Protein AF-A0ABD3LL76-F1 (afdb_monomer)

Organism: Eucalyptus globulus (NCBI:txid34317)

Radius of gyration: 21.62 Å; Cα contacts (8 Å, |Δi|>4): 199; chains: 1; bounding box: 53×52×53 Å

Foldseek 3Di:
DVPVLVVLLLLLVLLVVVLVVLPPPVVVVPPFDDDDPVLLVLLLVLLVLLLLLVVLLVLLCVLANPLLLVLLLLQLLLLLVVVCVVVVVDDDDVPDPVNVVSVVSNVVSVVSSVCSCVVVPDPPVCPPPDDPDDDVVVVVVVVSSVVSNCCSRVPRSNSSSNSVSVSVVSVVVSCVVGVPVSVSVSSSSVSNSVSSVVVSVVPDPDPPSNPDPPDVSVVVSVVVVVD

Mean predicted aligned error: 12.95 Å

pLDDT: mean 73.09, std 17.55, range [31.25, 94.94]

Sequence (227 aa):
MGSASTSWSFTVTSSPLSSSFLVPSSSLAGSCPPLTFSVLRKIFLLALVGFASQICGYAGIDYSSPVLGTAMMNLIPAFTFILAIISRMEKLNWKGSSSQAKLVGTVASILGALVITLYKGPTILRLPSLPSFVHPRHLVSLLSRQLNWVLGGFLLSPAEAFLLSLWFIMQAFILKDYPVVLNIMFYLMFFATIFSGLLSFIMVREPQSWTLKLDVGLIAILYSVSV

Nearest PDB structures (foldseek):
  6i1r-assembly1_A  TM=6.410E-01  e=1.498E-02  Zea mays
  6i1z-assembly1_A  TM=6.059E-01  e=3.939E-02  Zea mays
  5oge-assembly3_C  TM=7.049E-01  e=1.850E-01  Saccharomyces cerevisiae S288C
  5oge-assembly1_A  TM=7.359E-01  e=3.148E-01  Saccharomyces cerevisiae S288C

Secondary structure (DSSP, 8-state):
-HHHHHHHHHHHHHHHHHHHH---TTTTTT-SPP--HHHHHHHHHHHHHHHHHHHHHHHHHHHS-HHHHHHHHTTHHHHHHHHHHHTTSS---TT-HHHHHHHHHHHHHHHHHHHHHHHSS-TTSS-----S---HHHHHHHHHHHHHHHIIIIIIHHHHHHHHHHHHHHHHHHHHH---HHHHHHHHHHHHHHHHHHHHHHH---GGGG---TTTHHHHHHHHH--

InterPro domains:
  IPR030184 WAT1-related protein [PTHR31218] (10-225)
  IPR037185 Multidrug transporter EmrE superfamily [SSF103481] (33-120)

Solvent-accessible surface area (backbone atoms only — not comparable to full-atom values): 12440 Å² total; per-residue (Å²): 124,70,67,62,55,53,54,48,55,50,53,43,59,52,32,57,59,52,39,66,72,43,56,50,73,56,69,79,63,77,75,63,82,80,87,44,71,70,56,52,53,52,47,50,52,44,30,51,43,52,53,50,19,50,52,30,36,54,50,7,27,74,35,43,34,64,69,49,32,57,29,28,46,43,34,22,66,33,43,31,51,54,50,30,44,77,69,62,75,44,81,88,40,90,86,37,67,67,49,46,52,53,49,51,52,26,52,51,21,48,49,52,22,49,51,49,44,66,75,68,41,76,77,67,88,62,67,71,81,78,67,100,76,77,59,71,69,59,57,54,52,51,51,51,53,50,51,33,30,46,46,8,52,68,48,25,12,43,46,16,18,44,33,50,19,51,39,54,54,54,51,56,54,48,41,73,80,48,79,51,63,57,58,54,51,32,53,33,35,52,49,42,34,51,54,40,46,54,51,44,60,70,72,53,86,59,83,80,74,73,68,77,73,86,66,63,63,60,56,52,52,56,54,66,72,73,114

Structure (mmCIF, N/CA/C/O backbone):
data_AF-A0ABD3LL76-F1
#
_entry.id   AF-A0ABD3LL76-F1
#
loop_
_atom_site.group_PDB
_atom_site.id
_atom_site.type_symbol
_atom_site.label_atom_id
_atom_site.label_alt_id
_atom_site.label_comp_id
_atom_site.label_asym_id
_atom_site.label_entity_id
_atom_site.label_seq_id
_atom_site.pdbx_PDB_ins_code
_atom_site.Cartn_x
_atom_site.Cartn_y
_atom_site.Cartn_z
_atom_site.occupancy
_atom_site.B_iso_or_equiv
_atom_site.auth_seq_id
_atom_site.auth_comp_id
_atom_site.auth_asym_id
_atom_site.auth_atom_id
_atom_site.pdbx_PDB_model_num
ATOM 1 N N . MET A 1 1 ? 12.521 10.185 -19.168 1.00 33.78 1 MET A N 1
ATOM 2 C CA . MET A 1 1 ? 12.432 11.385 -18.302 1.00 33.78 1 MET A CA 1
ATOM 3 C C . MET A 1 1 ? 11.128 12.173 -18.456 1.00 33.78 1 MET A C 1
ATOM 5 O O . MET A 1 1 ? 10.782 12.867 -17.515 1.00 33.78 1 MET A O 1
ATOM 9 N N . GLY A 1 2 ? 10.364 12.038 -19.553 1.00 31.25 2 GLY A N 1
ATOM 10 C CA . GLY A 1 2 ? 9.062 12.716 -19.702 1.00 31.25 2 GLY A CA 1
ATOM 11 C C . GLY A 1 2 ? 7.875 12.098 -18.938 1.00 31.25 2 GLY A C 1
ATOM 12 O O . GLY A 1 2 ? 7.013 12.847 -18.499 1.00 31.25 2 GLY A O 1
ATOM 13 N N . SER A 1 3 ? 7.830 10.772 -18.726 1.00 36.50 3 SER A N 1
ATOM 14 C CA . SER A 1 3 ? 6.666 10.104 -18.097 1.00 36.50 3 SER A CA 1
ATOM 15 C C . SER A 1 3 ? 6.561 10.326 -16.585 1.00 36.50 3 SER A C 1
ATOM 17 O O . SER A 1 3 ? 5.462 10.502 -16.064 1.00 36.50 3 SER A O 1
ATOM 19 N N . ALA A 1 4 ? 7.696 10.370 -15.879 1.00 36.56 4 ALA A N 1
ATOM 20 C CA . ALA A 1 4 ? 7.719 10.607 -14.438 1.00 36.56 4 ALA A CA 1
ATOM 21 C C . ALA A 1 4 ? 7.198 12.015 -14.099 1.00 36.56 4 ALA A C 1
ATOM 23 O O . ALA A 1 4 ? 6.337 12.151 -13.238 1.00 36.56 4 ALA A O 1
ATOM 24 N N . SER A 1 5 ? 7.638 13.045 -14.839 1.00 37.56 5 SER A N 1
ATOM 25 C CA . SER A 1 5 ? 7.191 14.439 -14.659 1.00 37.56 5 SER A CA 1
ATOM 26 C C . SER A 1 5 ? 5.666 14.569 -14.758 1.00 37.56 5 SER A C 1
ATOM 28 O O . SER A 1 5 ? 5.026 15.122 -13.867 1.00 37.56 5 SER A O 1
ATOM 30 N N . THR A 1 6 ? 5.056 13.952 -15.778 1.00 45.88 6 THR A N 1
ATOM 31 C CA . THR A 1 6 ? 3.599 13.984 -15.969 1.00 45.88 6 THR A CA 1
ATOM 32 C C . THR A 1 6 ? 2.825 13.242 -14.878 1.00 45.88 6 THR A C 1
ATOM 34 O O . THR A 1 6 ? 1.728 13.668 -14.526 1.00 45.88 6 THR A O 1
ATOM 37 N N . SER A 1 7 ? 3.389 12.170 -14.309 1.00 46.78 7 SER A N 1
ATOM 38 C CA . SER A 1 7 ? 2.732 11.387 -13.251 1.00 46.78 7 SER A CA 1
ATOM 39 C C . SER A 1 7 ? 2.688 12.142 -11.918 1.00 46.78 7 SER A C 1
ATOM 41 O O . SER A 1 7 ? 1.677 12.123 -11.208 1.00 46.78 7 SER A O 1
ATOM 43 N N . TRP A 1 8 ? 3.759 12.876 -11.600 1.00 43.81 8 TRP A N 1
ATOM 44 C CA . TRP A 1 8 ? 3.813 13.726 -10.409 1.00 43.81 8 TRP A CA 1
ATOM 45 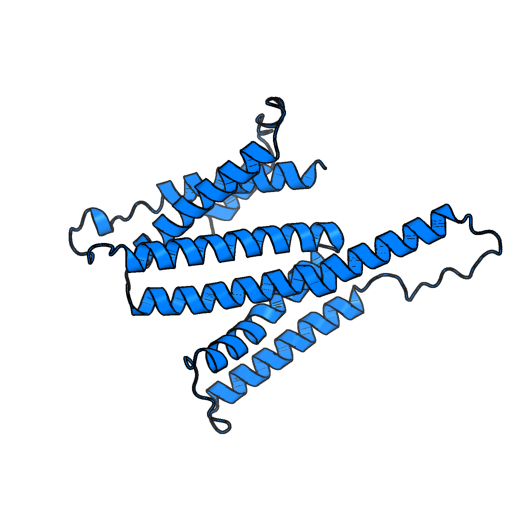C C . TRP A 1 8 ? 2.909 14.945 -10.553 1.00 43.81 8 TRP A C 1
ATOM 47 O O . TRP A 1 8 ? 2.117 15.212 -9.655 1.00 43.81 8 TRP A O 1
ATOM 57 N N . SER A 1 9 ? 2.930 15.623 -11.705 1.00 39.78 9 SER A N 1
ATOM 58 C CA . SER A 1 9 ? 2.021 16.747 -11.966 1.00 39.78 9 SER A CA 1
ATOM 59 C C . SER A 1 9 ? 0.542 16.339 -11.907 1.00 39.78 9 SER A C 1
ATOM 61 O O . SER A 1 9 ? -0.280 17.110 -11.411 1.00 39.78 9 SER A O 1
ATOM 63 N N . PHE A 1 10 ? 0.195 15.123 -12.347 1.00 45.53 10 PHE A N 1
ATOM 64 C CA . PHE A 1 10 ? -1.162 14.576 -12.232 1.00 45.53 10 PHE A CA 1
ATOM 65 C C . PHE A 1 10 ? -1.562 14.325 -10.769 1.00 45.53 10 PHE A C 1
ATOM 67 O O . PHE A 1 10 ? -2.643 14.724 -10.344 1.00 45.53 10 PHE A O 1
ATOM 74 N N . THR A 1 11 ? -0.659 13.750 -9.968 1.00 49.97 11 THR A N 1
ATOM 75 C CA . THR A 1 11 ? -0.892 13.494 -8.533 1.00 49.97 11 THR A CA 1
ATOM 76 C C . THR A 1 11 ? -1.037 14.799 -7.734 1.00 49.97 11 THR A C 1
ATOM 78 O O . THR A 1 11 ? -1.885 14.902 -6.846 1.00 49.97 11 THR A O 1
ATOM 81 N N . VAL A 1 12 ? -0.254 15.826 -8.080 1.00 47.44 12 VAL A N 1
ATOM 82 C CA . VAL A 1 12 ? -0.323 17.164 -7.465 1.00 47.44 12 VAL A CA 1
ATOM 83 C C . VAL A 1 12 ? -1.629 17.887 -7.803 1.00 47.44 12 VAL A C 1
ATOM 85 O O . VAL A 1 12 ? -2.131 18.636 -6.972 1.00 47.44 12 VAL A O 1
ATOM 88 N N . THR A 1 13 ? -2.197 17.676 -8.995 1.00 48.88 13 THR A N 1
ATOM 89 C CA . THR A 1 13 ? -3.419 18.374 -9.435 1.00 48.88 13 THR A CA 1
ATOM 90 C C . THR A 1 13 ? -4.708 17.671 -9.012 1.00 48.88 13 THR A C 1
ATOM 92 O O . THR A 1 13 ? -5.684 18.355 -8.707 1.00 48.88 13 THR A O 1
ATOM 95 N N . SER A 1 14 ? -4.727 16.340 -8.902 1.00 51.66 14 SER A N 1
ATOM 96 C CA . SER A 1 14 ? -5.913 15.589 -8.457 1.00 51.66 14 SER A CA 1
ATOM 97 C C . SER A 1 14 ? -6.179 15.688 -6.944 1.00 51.66 14 SER A C 1
ATOM 99 O O . SER A 1 14 ? -7.332 15.724 -6.513 1.00 51.66 14 SER A O 1
ATOM 101 N N . SER A 1 15 ? -5.122 15.763 -6.131 1.00 52.53 15 SER A N 1
ATOM 102 C CA . SER A 1 15 ? -5.191 15.744 -4.659 1.00 52.53 15 SER A CA 1
ATOM 103 C C . SER A 1 15 ? -5.876 16.969 -4.005 1.00 52.53 15 SER A C 1
ATOM 105 O O . SER A 1 15 ? -6.654 16.791 -3.064 1.00 52.53 15 SER A O 1
ATOM 107 N N . PRO A 1 16 ? -5.677 18.218 -4.472 1.00 49.72 16 PRO A N 1
ATOM 108 C CA . PRO A 1 16 ? -6.388 19.37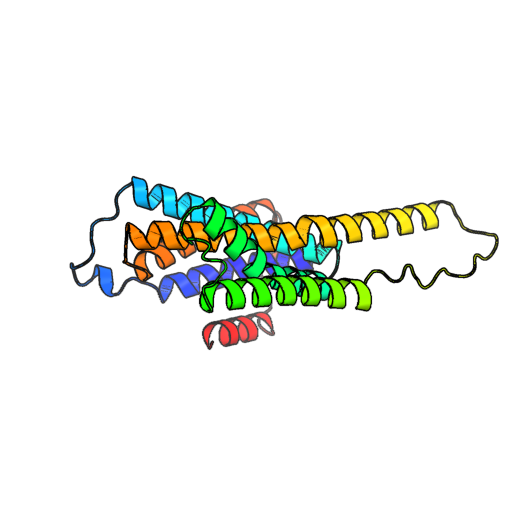2 -3.919 1.00 49.72 16 PRO A CA 1
ATOM 109 C C . PRO A 1 16 ? -7.876 19.411 -4.313 1.00 49.72 16 PRO A C 1
ATOM 111 O O . PRO A 1 16 ? -8.707 19.845 -3.509 1.00 49.72 16 PRO A O 1
ATOM 114 N N . LEU A 1 17 ? -8.235 18.900 -5.498 1.00 48.78 17 L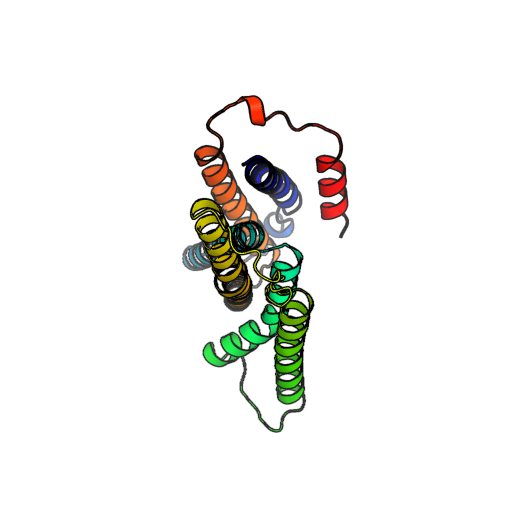EU A N 1
ATOM 115 C CA . LEU A 1 17 ? -9.626 18.791 -5.964 1.00 48.78 17 LEU A CA 1
ATOM 116 C C . LEU A 1 17 ? -10.437 17.806 -5.107 1.00 48.78 17 LEU A C 1
ATOM 118 O O . LEU A 1 17 ? -11.555 18.129 -4.703 1.00 48.78 17 LEU A O 1
ATOM 122 N N . SER A 1 18 ? -9.854 16.661 -4.740 1.00 50.09 18 SER A N 1
ATOM 123 C CA . SER A 1 18 ? -10.489 15.713 -3.815 1.00 50.09 18 SER A CA 1
ATOM 124 C C . SER A 1 18 ? -10.585 16.272 -2.391 1.00 50.09 18 SER A C 1
ATOM 126 O O . SER A 1 18 ? -11.630 16.134 -1.757 1.00 50.09 18 SER A O 1
ATOM 128 N N . SER A 1 19 ? -9.562 16.987 -1.905 1.00 51.31 19 SER A N 1
ATOM 129 C CA . SER A 1 19 ? -9.582 17.612 -0.569 1.00 51.31 19 SER A CA 1
ATOM 130 C C . SER A 1 19 ? -10.637 18.717 -0.415 1.00 51.31 19 SER A C 1
ATOM 132 O O . SER A 1 19 ? -11.188 18.893 0.670 1.00 51.31 19 SER A O 1
ATOM 134 N N . SER A 1 20 ? -10.961 19.417 -1.509 1.00 53.03 20 SER A N 1
ATOM 135 C CA . SER A 1 20 ? -11.967 20.487 -1.533 1.00 53.03 20 SER A CA 1
ATOM 136 C C . SER A 1 20 ? -13.403 19.946 -1.553 1.00 53.03 20 SER A C 1
ATOM 138 O O . SER A 1 20 ? -14.311 20.607 -1.058 1.00 53.03 20 SER A O 1
ATOM 140 N N . PHE A 1 21 ? -13.614 18.729 -2.071 1.00 52.91 21 PHE A N 1
ATOM 141 C CA . PHE A 1 21 ? -14.902 18.023 -2.000 1.00 52.91 21 PHE A CA 1
ATOM 142 C C . PHE A 1 21 ? -15.092 17.263 -0.677 1.00 52.91 21 PHE A C 1
ATOM 144 O O . PHE A 1 21 ? -16.217 17.105 -0.212 1.00 52.91 21 PHE A O 1
ATOM 151 N N . LEU A 1 22 ? -13.994 16.839 -0.042 1.00 51.94 22 LEU A N 1
ATOM 152 C CA . LEU A 1 22 ? -13.957 16.186 1.273 1.00 51.94 22 LEU A CA 1
ATOM 153 C C . LEU A 1 22 ? -13.810 17.181 2.434 1.00 51.94 22 LEU A C 1
ATOM 155 O O . LEU A 1 22 ? -13.299 16.818 3.495 1.00 51.94 22 LEU A O 1
ATOM 159 N N . VAL A 1 23 ? -14.272 18.427 2.272 1.00 53.56 23 VAL A N 1
ATOM 160 C CA . VAL A 1 23 ? -14.458 19.314 3.426 1.00 53.56 23 VAL A CA 1
ATOM 161 C C . VAL A 1 23 ? -15.381 18.575 4.396 1.00 53.56 23 VAL A C 1
ATOM 163 O O . VAL A 1 23 ? -16.490 18.207 4.001 1.00 53.56 23 VAL A O 1
ATOM 166 N N . PRO A 1 24 ? -14.955 18.304 5.643 1.00 51.38 24 PRO A N 1
ATOM 167 C CA . PRO A 1 24 ? -15.767 17.532 6.559 1.00 51.38 24 PRO A CA 1
ATOM 168 C C . PRO A 1 24 ? -17.027 18.335 6.868 1.00 51.38 24 PRO A C 1
ATOM 170 O O . PRO A 1 24 ? -17.017 19.246 7.699 1.00 51.38 24 PRO A O 1
ATOM 173 N N . SER A 1 25 ? -18.139 17.963 6.239 1.00 52.84 25 SER A N 1
ATOM 174 C CA . SER A 1 25 ? -19.488 18.395 6.613 1.00 52.84 25 SER A CA 1
ATOM 175 C C . SER A 1 25 ? -19.790 18.069 8.086 1.00 52.84 25 SER A C 1
ATOM 177 O O . SER A 1 25 ? -20.665 18.670 8.700 1.00 52.84 25 SER A O 1
ATOM 179 N N . SER A 1 26 ? -18.992 17.186 8.694 1.00 48.78 26 SER A N 1
ATOM 180 C CA . SER A 1 26 ? -18.997 16.834 10.111 1.00 48.78 26 SER A CA 1
ATOM 181 C C . SER A 1 26 ? -18.281 17.830 11.039 1.00 48.78 26 SER A C 1
ATOM 183 O O . SER A 1 26 ? -18.517 17.784 12.246 1.00 48.78 26 SER A O 1
ATOM 185 N N . SER A 1 27 ? -17.440 18.737 10.523 1.00 50.22 27 SER A N 1
ATOM 186 C CA . SER A 1 27 ? -16.832 19.817 11.328 1.00 50.22 27 SER A CA 1
ATOM 187 C C . SER A 1 27 ? -17.810 20.974 11.577 1.00 50.22 27 SER A C 1
ATOM 189 O O . SER A 1 27 ? -17.782 21.585 12.641 1.00 50.22 27 SER A O 1
ATOM 191 N N . LEU A 1 28 ? -18.754 21.186 10.653 1.00 50.97 28 LEU A N 1
ATOM 192 C CA . LEU A 1 28 ? -19.877 22.121 10.792 1.00 50.97 28 LEU A CA 1
ATOM 193 C C . LEU A 1 28 ? -20.947 21.642 11.791 1.00 50.97 28 LEU A C 1
ATOM 195 O O . LEU A 1 28 ? -21.681 22.460 12.334 1.00 50.97 28 LEU A O 1
ATOM 199 N N . ALA A 1 29 ? -21.027 20.335 12.068 1.00 52.56 29 ALA A N 1
ATOM 200 C CA . ALA A 1 29 ? -22.066 19.741 12.916 1.00 52.56 29 ALA A CA 1
ATOM 201 C C . ALA A 1 29 ? -21.690 19.612 14.411 1.00 52.56 29 ALA A C 1
ATOM 203 O O . ALA A 1 29 ? -22.445 19.016 15.179 1.00 52.56 29 ALA A O 1
ATOM 204 N N . GLY A 1 30 ? -20.514 20.095 14.838 1.00 55.91 30 GLY A N 1
ATOM 205 C CA . GLY A 1 30 ? -20.110 20.158 16.258 1.00 55.91 30 GLY A CA 1
ATOM 206 C C . GLY A 1 30 ? -20.008 18.818 17.012 1.00 55.91 30 GLY A C 1
ATOM 207 O O . GLY A 1 30 ? -19.791 18.817 18.218 1.00 55.91 30 GLY A O 1
ATOM 208 N N . SER A 1 31 ? -20.151 17.679 16.326 1.00 57.75 31 SER A N 1
ATOM 209 C CA . SER A 1 31 ? -20.339 16.354 16.946 1.00 57.75 31 SER A CA 1
ATOM 210 C C . SER A 1 31 ? -19.098 15.447 16.889 1.00 57.75 31 SER A C 1
ATOM 212 O O . SER A 1 31 ? -19.175 14.270 17.237 1.00 57.75 31 SER A O 1
ATOM 214 N N . CYS A 1 32 ? -17.952 15.954 16.422 1.00 61.53 32 CYS A N 1
ATOM 215 C CA . CYS A 1 32 ? -16.738 15.149 16.261 1.00 61.53 32 CYS A CA 1
ATOM 216 C C . CYS A 1 32 ? -15.813 15.248 17.485 1.00 61.53 32 CYS A C 1
ATOM 218 O O . CYS A 1 32 ? -15.554 16.358 17.953 1.00 61.53 32 CYS A O 1
ATOM 220 N N . PRO A 1 33 ? -15.230 14.129 17.958 1.00 68.38 33 PRO A N 1
ATOM 221 C CA . PRO A 1 33 ? -14.190 14.175 18.977 1.00 68.38 33 PRO A CA 1
ATOM 222 C C . PRO A 1 33 ? -12.997 15.032 18.508 1.00 68.38 33 PRO A C 1
ATOM 224 O O . PRO A 1 33 ? -12.608 14.955 17.331 1.00 68.38 33 PRO A O 1
ATOM 227 N N . PRO A 1 34 ? -12.410 15.849 19.403 1.00 72.88 34 PRO A N 1
ATOM 228 C CA . PRO A 1 34 ? -11.302 16.730 19.061 1.00 72.88 34 PRO A CA 1
ATOM 229 C C . PRO A 1 34 ? -10.078 15.920 18.625 1.00 72.88 34 PRO A C 1
ATOM 231 O O . PRO A 1 34 ? -9.727 14.898 19.222 1.00 72.88 34 PRO A O 1
ATOM 234 N N . LEU A 1 35 ? -9.410 16.386 17.568 1.00 76.44 35 LEU A N 1
ATOM 235 C CA . LEU A 1 35 ? -8.224 15.723 17.041 1.00 76.44 35 LEU A CA 1
ATOM 236 C C . LEU A 1 35 ? -7.059 15.891 18.027 1.00 76.44 35 LEU A C 1
ATOM 238 O O . LEU A 1 35 ? -6.539 16.987 18.223 1.00 76.44 35 LEU A O 1
ATOM 242 N N . THR A 1 36 ? -6.633 14.798 18.656 1.00 86.69 36 THR A N 1
ATOM 243 C CA . THR A 1 36 ? -5.482 14.818 19.570 1.00 86.69 36 THR A CA 1
ATOM 244 C C . THR A 1 36 ? -4.174 14.777 18.775 1.00 86.69 36 THR A C 1
ATOM 246 O O . THR A 1 36 ? -4.086 14.091 17.756 1.00 86.69 36 THR A O 1
ATOM 249 N N . PHE A 1 37 ? -3.114 15.422 19.275 1.00 87.75 37 PHE A N 1
ATOM 250 C CA . PHE A 1 37 ? -1.780 15.405 18.649 1.00 87.75 37 PHE A CA 1
ATOM 251 C C . PHE A 1 37 ? -1.255 13.983 18.364 1.00 87.75 37 PHE A C 1
ATOM 253 O O . PHE A 1 37 ? -0.636 13.733 17.333 1.00 87.75 37 PHE A O 1
ATOM 260 N N . SER A 1 38 ? -1.564 13.022 19.241 1.00 87.88 38 SER A N 1
ATOM 261 C CA . SER A 1 38 ? -1.232 11.603 19.046 1.00 87.88 38 SER A CA 1
ATOM 262 C C . SER A 1 38 ? -1.878 11.014 17.782 1.00 87.88 38 SER A C 1
ATOM 264 O O . SER A 1 38 ? -1.202 10.359 16.990 1.00 87.88 38 SER A O 1
ATOM 266 N N . VAL A 1 39 ? -3.163 11.301 17.543 1.00 87.88 39 VAL A N 1
ATOM 267 C CA . VAL A 1 39 ? -3.892 10.848 16.346 1.00 87.88 39 VAL A CA 1
ATOM 268 C C . VAL A 1 39 ? -3.338 11.532 15.101 1.00 87.88 39 VAL A C 1
ATOM 270 O O . VAL A 1 39 ? -3.071 10.858 14.109 1.00 87.88 39 VAL A O 1
ATOM 273 N N . LEU A 1 40 ? -3.065 12.839 15.171 1.00 89.00 40 LEU A N 1
ATOM 274 C CA . LEU A 1 40 ? -2.455 13.577 14.064 1.00 89.00 40 LEU A CA 1
ATOM 275 C C . LEU A 1 40 ? -1.095 12.985 13.665 1.00 89.00 40 LEU A C 1
ATOM 277 O O . LEU A 1 40 ? -0.840 12.780 12.481 1.00 89.00 40 LEU A O 1
ATOM 281 N N . ARG A 1 41 ? -0.244 12.635 14.640 1.00 91.94 41 ARG A N 1
ATOM 282 C CA . ARG A 1 41 ? 1.040 11.967 14.379 1.00 91.94 41 ARG A CA 1
ATOM 283 C C . ARG A 1 41 ? 0.849 10.612 13.696 1.00 91.94 41 ARG A C 1
ATOM 285 O O . ARG A 1 41 ? 1.601 10.294 12.778 1.00 91.94 41 ARG A O 1
ATOM 292 N N . LYS A 1 42 ? -0.139 9.814 14.119 1.00 91.88 42 LYS A N 1
ATOM 293 C CA . LYS A 1 42 ? -0.456 8.536 13.458 1.00 91.88 42 LYS A CA 1
ATOM 294 C C . LYS A 1 42 ? -0.923 8.753 12.016 1.00 91.88 42 LYS A C 1
ATOM 296 O O . LYS A 1 42 ? -0.462 8.038 11.136 1.00 91.88 42 LYS A O 1
ATOM 301 N N . ILE A 1 43 ? -1.773 9.752 11.767 1.00 92.00 43 ILE A N 1
ATOM 302 C CA . ILE A 1 43 ? -2.241 10.110 10.418 1.00 92.00 43 ILE A CA 1
ATOM 303 C C . ILE A 1 43 ? -1.078 10.592 9.540 1.00 92.00 43 ILE A C 1
ATOM 305 O O . ILE A 1 43 ? -0.992 10.206 8.380 1.00 92.00 43 ILE A O 1
ATOM 309 N N . PHE A 1 44 ? -0.155 11.381 10.090 1.00 93.00 44 PHE A N 1
ATOM 310 C CA . PHE A 1 44 ? 1.045 11.817 9.376 1.00 93.00 44 PHE A CA 1
ATOM 311 C C . PHE A 1 44 ? 1.949 10.637 8.989 1.00 93.00 44 PHE A C 1
ATOM 313 O O . PHE A 1 44 ? 2.380 10.537 7.843 1.00 93.00 44 PHE A O 1
ATOM 320 N N . LEU 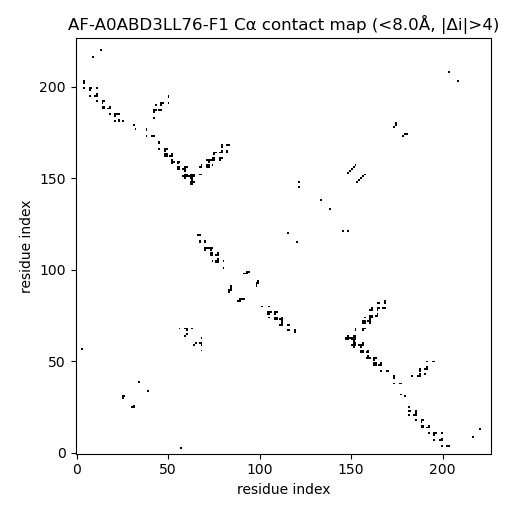A 1 45 ? 2.216 9.720 9.927 1.00 94.12 45 LEU A N 1
ATOM 321 C CA . LEU A 1 45 ? 2.989 8.506 9.644 1.00 94.12 45 LEU A CA 1
ATOM 322 C C . LEU A 1 45 ? 2.289 7.619 8.619 1.00 94.12 45 LEU A C 1
ATOM 324 O O . LEU A 1 45 ? 2.960 7.083 7.742 1.00 94.12 45 LEU A O 1
ATOM 328 N N . LEU A 1 46 ? 0.959 7.502 8.712 1.00 93.88 46 LEU A N 1
ATOM 329 C CA . LEU A 1 46 ? 0.158 6.819 7.710 1.00 93.88 46 LEU A CA 1
ATOM 330 C C . LEU A 1 46 ? 0.427 7.469 6.351 1.00 93.88 46 LEU A C 1
ATOM 332 O O . LEU A 1 46 ? 1.031 6.808 5.518 1.00 93.88 46 LEU A O 1
ATOM 336 N N . ALA A 1 47 ? 0.149 8.770 6.182 1.00 92.44 47 ALA A N 1
ATOM 337 C CA . ALA A 1 47 ? 0.395 9.529 4.949 1.00 92.44 47 ALA A CA 1
ATOM 338 C C . ALA A 1 47 ? 1.805 9.321 4.363 1.00 92.44 47 ALA A C 1
ATOM 340 O O . ALA A 1 47 ? 1.950 9.146 3.153 1.00 92.44 47 ALA A O 1
ATOM 341 N N . LEU A 1 48 ? 2.837 9.288 5.212 1.00 93.19 48 LEU A N 1
ATOM 342 C CA . LEU A 1 48 ? 4.219 9.053 4.794 1.00 93.19 48 LEU A CA 1
ATOM 343 C C . LEU A 1 48 ? 4.424 7.653 4.191 1.00 93.19 48 LEU A C 1
ATOM 345 O O . LEU A 1 48 ? 5.088 7.524 3.163 1.00 93.19 48 LEU A O 1
ATOM 349 N N . VAL A 1 49 ? 3.844 6.612 4.797 1.00 93.88 49 VAL A N 1
ATOM 350 C CA . VAL A 1 49 ? 3.929 5.229 4.291 1.00 93.88 49 VAL A CA 1
ATOM 351 C C . VAL A 1 49 ? 3.292 5.109 2.907 1.00 93.88 49 VAL A C 1
ATOM 353 O O . VAL A 1 49 ? 3.853 4.453 2.035 1.00 93.88 49 VAL A O 1
ATOM 356 N N . GLY A 1 50 ? 2.157 5.767 2.674 1.00 91.75 50 GLY A N 1
ATOM 357 C CA . GLY A 1 50 ? 1.465 5.711 1.378 1.00 91.75 50 GLY A CA 1
ATOM 358 C C . GLY A 1 50 ? 2.144 6.560 0.318 1.00 91.75 50 GLY A C 1
ATOM 359 O O . GLY A 1 50 ? 2.176 6.193 -0.852 1.00 91.75 50 GLY A O 1
ATOM 360 N N . PHE A 1 51 ? 2.773 7.663 0.716 1.00 89.69 51 PHE A N 1
ATOM 361 C CA . PHE A 1 51 ? 3.632 8.402 -0.199 1.00 89.69 51 PHE A CA 1
ATOM 362 C C . PHE A 1 51 ? 4.854 7.567 -0.618 1.00 89.69 51 PHE A C 1
ATOM 364 O O . PHE A 1 51 ? 5.181 7.489 -1.802 1.00 89.69 51 PHE A O 1
ATOM 371 N N . ALA A 1 52 ? 5.484 6.868 0.330 1.00 89.69 52 ALA A N 1
ATOM 372 C CA . ALA A 1 52 ? 6.567 5.935 0.031 1.00 89.69 52 ALA A CA 1
ATOM 373 C C . ALA A 1 52 ? 6.101 4.776 -0.867 1.00 89.69 52 ALA A C 1
ATOM 375 O O . ALA A 1 52 ? 6.813 4.422 -1.807 1.00 89.69 52 ALA A O 1
ATOM 376 N N . SER A 1 53 ? 4.900 4.225 -0.637 1.00 91.19 53 SER A N 1
ATOM 377 C CA . SER A 1 53 ? 4.352 3.161 -1.486 1.00 91.19 53 SER A CA 1
ATOM 378 C C . SER A 1 53 ? 4.155 3.631 -2.925 1.00 91.19 53 SER A C 1
ATOM 380 O O . SER A 1 53 ? 4.541 2.913 -3.842 1.00 91.19 53 SER A O 1
ATOM 382 N N . GLN A 1 54 ? 3.648 4.852 -3.132 1.00 88.25 54 GLN A N 1
ATOM 383 C CA . GLN A 1 54 ? 3.510 5.438 -4.469 1.00 88.25 54 GLN A CA 1
ATOM 384 C C . GLN A 1 54 ? 4.863 5.601 -5.171 1.00 88.25 54 GLN A C 1
ATOM 386 O O . GLN A 1 54 ? 4.990 5.243 -6.339 1.00 88.25 54 GLN A O 1
ATOM 391 N N . ILE A 1 55 ? 5.897 6.085 -4.471 1.00 87.75 55 ILE A N 1
ATOM 392 C CA . ILE A 1 55 ? 7.251 6.186 -5.042 1.00 87.75 55 ILE A CA 1
ATOM 393 C C . ILE A 1 55 ? 7.769 4.804 -5.458 1.00 87.75 55 ILE A C 1
ATOM 395 O O . ILE A 1 55 ? 8.286 4.655 -6.567 1.00 87.75 55 ILE A O 1
ATOM 399 N N . CYS A 1 56 ? 7.623 3.796 -4.592 1.00 86.69 56 CYS A N 1
ATOM 400 C CA . CYS A 1 56 ? 8.019 2.423 -4.904 1.00 86.69 56 CYS A CA 1
ATOM 401 C C . CYS A 1 56 ? 7.260 1.868 -6.113 1.00 86.69 56 CYS A C 1
ATOM 403 O O . CYS A 1 56 ? 7.881 1.215 -6.949 1.00 86.69 56 CYS A O 1
ATOM 405 N N . GLY A 1 57 ? 5.965 2.163 -6.236 1.00 85.31 57 GLY A N 1
ATOM 406 C CA . GLY A 1 57 ? 5.144 1.737 -7.367 1.00 85.31 57 GLY A CA 1
ATOM 407 C C . GLY A 1 57 ? 5.581 2.359 -8.684 1.00 85.31 57 GLY A C 1
ATOM 408 O O . GLY A 1 57 ? 5.866 1.640 -9.644 1.00 85.31 57 GLY A O 1
ATOM 409 N N . TYR A 1 58 ? 5.743 3.685 -8.719 1.00 83.56 58 TYR A N 1
ATOM 410 C CA . TYR A 1 58 ? 6.230 4.381 -9.913 1.00 83.56 58 TYR A CA 1
ATOM 411 C C . TYR A 1 58 ? 7.621 3.893 -10.328 1.00 83.56 58 TYR A C 1
ATOM 413 O O . TYR A 1 58 ? 7.828 3.544 -11.490 1.00 83.56 58 TYR A O 1
ATOM 421 N N . ALA A 1 59 ? 8.552 3.775 -9.376 1.00 82.62 59 ALA A N 1
ATOM 422 C CA . ALA A 1 59 ? 9.879 3.239 -9.653 1.00 82.62 59 ALA A CA 1
ATOM 423 C C . ALA A 1 59 ? 9.813 1.775 -10.128 1.00 82.62 59 ALA A C 1
ATOM 425 O O . ALA A 1 59 ? 10.486 1.402 -11.087 1.00 82.62 59 ALA A O 1
ATOM 426 N N . GLY A 1 60 ? 8.985 0.937 -9.500 1.00 82.12 60 GLY A N 1
ATOM 427 C CA . GLY A 1 60 ? 8.820 -0.468 -9.873 1.00 82.12 60 GLY A CA 1
ATOM 428 C C . GLY A 1 60 ? 8.313 -0.641 -11.301 1.00 82.12 60 GLY A C 1
ATOM 429 O O . GLY A 1 60 ? 8.851 -1.465 -12.047 1.00 82.12 60 GLY A O 1
ATOM 430 N N . ILE A 1 61 ? 7.343 0.178 -11.711 1.00 81.81 61 ILE A N 1
ATOM 431 C CA . ILE A 1 61 ? 6.818 0.202 -13.080 1.00 81.81 61 ILE A CA 1
ATOM 432 C C . ILE A 1 61 ? 7.884 0.686 -14.071 1.00 81.81 61 ILE A C 1
ATOM 434 O O . ILE A 1 61 ? 8.065 0.040 -15.106 1.00 81.81 61 ILE A O 1
ATOM 438 N N . ASP A 1 62 ? 8.610 1.760 -13.746 1.00 81.44 62 ASP A N 1
ATOM 439 C CA . ASP A 1 62 ? 9.659 2.329 -14.605 1.00 81.44 62 ASP A CA 1
ATOM 440 C C . ASP A 1 62 ? 10.822 1.350 -14.841 1.00 81.44 62 ASP A C 1
ATOM 442 O O . ASP A 1 62 ? 11.339 1.247 -15.956 1.00 81.44 62 ASP A O 1
ATOM 446 N N . TYR A 1 63 ? 11.230 0.606 -13.808 1.00 77.88 63 TYR A N 1
ATOM 447 C CA . TYR A 1 63 ? 12.321 -0.368 -13.905 1.00 77.88 63 TYR A CA 1
ATOM 448 C C . TYR A 1 63 ? 11.891 -1.714 -14.504 1.00 77.88 63 TYR A C 1
ATOM 450 O O . TYR A 1 63 ? 12.743 -2.453 -15.004 1.00 77.88 63 TYR A O 1
ATOM 458 N N . SER A 1 64 ? 10.596 -2.048 -14.478 1.00 80.25 64 SER A N 1
ATOM 459 C CA . SER A 1 64 ? 10.085 -3.331 -14.971 1.00 80.25 64 SER A CA 1
ATOM 460 C C . SER A 1 64 ? 9.015 -3.180 -16.055 1.00 80.25 64 SER A C 1
ATOM 462 O O . SER A 1 64 ? 9.345 -3.039 -17.232 1.00 80.25 64 SER A O 1
ATOM 464 N N . SER A 1 65 ? 7.734 -3.293 -15.701 1.00 81.50 65 SER A N 1
ATOM 465 C CA . SER A 1 65 ? 6.605 -3.046 -16.591 1.00 81.50 65 SER A CA 1
ATOM 466 C C . SER A 1 65 ? 5.311 -2.810 -15.798 1.00 81.50 65 SER A C 1
ATOM 468 O O . SER A 1 65 ? 5.138 -3.402 -14.728 1.00 81.50 65 SER A O 1
ATOM 470 N N . PRO A 1 66 ? 4.340 -2.061 -16.351 1.00 80.88 66 PRO A N 1
ATOM 471 C CA . PRO A 1 66 ? 3.028 -1.869 -15.724 1.00 80.88 66 PRO A CA 1
ATOM 472 C C . PRO A 1 66 ? 2.265 -3.179 -15.465 1.00 80.88 66 PRO A C 1
ATOM 474 O O . PRO A 1 66 ? 1.569 -3.322 -14.461 1.00 80.88 66 PRO A O 1
ATOM 477 N N . VAL A 1 67 ? 2.411 -4.168 -16.355 1.00 81.75 67 VAL A N 1
ATOM 478 C CA . VAL A 1 67 ? 1.755 -5.482 -16.217 1.00 81.75 67 VAL A CA 1
ATOM 479 C C . VAL A 1 67 ? 2.327 -6.262 -15.036 1.00 81.75 67 VAL A C 1
ATOM 481 O O . VAL A 1 67 ? 1.589 -6.916 -14.307 1.00 81.75 67 VAL A O 1
ATOM 484 N N . LEU A 1 68 ? 3.641 -6.183 -14.823 1.00 79.50 68 LEU A N 1
ATOM 485 C CA . LEU A 1 68 ? 4.273 -6.831 -13.681 1.00 79.50 68 LEU A CA 1
ATOM 486 C C . LEU A 1 68 ? 3.914 -6.125 -12.368 1.00 79.50 68 LEU A C 1
ATOM 488 O O . LEU A 1 68 ? 3.570 -6.797 -11.403 1.00 79.50 68 LEU A O 1
ATOM 492 N N . GLY A 1 69 ? 3.911 -4.788 -12.348 1.00 83.69 69 GLY A N 1
ATOM 493 C CA . GLY A 1 69 ? 3.485 -4.015 -11.175 1.00 83.69 69 GLY A CA 1
ATOM 494 C C . GLY A 1 69 ? 2.053 -4.347 -10.746 1.00 83.69 69 GLY A C 1
ATOM 495 O O . GLY A 1 69 ? 1.808 -4.697 -9.593 1.00 83.69 69 GLY A O 1
ATOM 496 N N . THR A 1 70 ? 1.115 -4.359 -11.697 1.00 83.31 70 THR A N 1
ATOM 497 C CA . THR A 1 70 ? -0.283 -4.750 -11.432 1.00 83.31 70 THR A CA 1
ATOM 498 C C . THR A 1 70 ? -0.419 -6.202 -10.972 1.00 83.31 70 THR A C 1
ATOM 500 O O . THR A 1 70 ? -1.212 -6.483 -10.077 1.00 83.31 70 THR A O 1
ATOM 503 N N . ALA A 1 71 ? 0.390 -7.126 -11.499 1.00 85.69 71 ALA A N 1
ATOM 504 C CA . ALA A 1 71 ? 0.424 -8.502 -11.009 1.00 85.69 71 ALA A CA 1
ATOM 505 C C . ALA A 1 71 ? 0.879 -8.599 -9.547 1.00 85.69 71 ALA A C 1
ATOM 507 O O . ALA A 1 71 ? 0.307 -9.376 -8.784 1.00 85.69 71 ALA A O 1
ATOM 508 N N . MET A 1 72 ? 1.876 -7.807 -9.145 1.00 87.69 72 MET A N 1
ATOM 509 C CA . MET A 1 72 ? 2.372 -7.788 -7.765 1.00 87.69 72 MET A CA 1
ATOM 510 C C . MET A 1 72 ? 1.372 -7.175 -6.789 1.00 87.69 72 MET A C 1
ATOM 512 O O . MET A 1 72 ? 1.336 -7.593 -5.634 1.00 87.69 72 MET A O 1
ATOM 516 N N . MET A 1 73 ? 0.494 -6.272 -7.235 1.00 87.50 73 MET A N 1
ATOM 517 C CA . MET A 1 73 ? -0.610 -5.783 -6.399 1.00 87.50 73 MET A CA 1
ATOM 518 C C . MET A 1 73 ? -1.571 -6.898 -5.973 1.00 87.50 73 MET A C 1
ATOM 520 O O . MET A 1 73 ? -2.184 -6.802 -4.909 1.00 87.50 73 MET A O 1
ATOM 524 N N . ASN A 1 74 ? -1.641 -8.011 -6.712 1.00 89.75 74 ASN A N 1
ATOM 525 C CA . ASN A 1 74 ? -2.404 -9.170 -6.254 1.00 89.75 74 ASN A CA 1
ATOM 526 C C . ASN A 1 74 ? -1.854 -9.753 -4.952 1.00 89.75 74 ASN A C 1
ATOM 528 O O . ASN A 1 74 ? -2.600 -10.475 -4.310 1.00 89.75 74 ASN A O 1
ATOM 532 N N . LEU A 1 75 ? -0.620 -9.444 -4.528 1.00 88.81 75 LEU A N 1
ATOM 533 C CA . LEU A 1 75 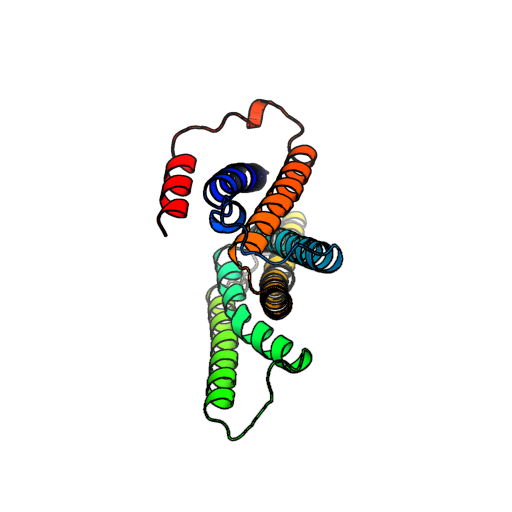? -0.043 -9.864 -3.242 1.00 88.81 75 LEU A CA 1
ATOM 534 C C . LEU A 1 75 ? -0.570 -9.067 -2.038 1.00 88.81 75 LEU A C 1
ATOM 536 O O . LEU A 1 75 ? -0.338 -9.474 -0.900 1.00 88.81 75 LEU A O 1
ATOM 540 N N . ILE A 1 76 ? -1.290 -7.960 -2.250 1.00 90.31 76 ILE A N 1
ATOM 541 C CA . ILE A 1 76 ? -1.808 -7.116 -1.159 1.00 90.31 76 ILE A CA 1
ATOM 542 C C . ILE A 1 76 ? -2.649 -7.921 -0.147 1.00 90.31 76 ILE A C 1
ATOM 544 O O . ILE A 1 76 ? -2.372 -7.827 1.050 1.00 90.31 76 ILE A O 1
ATOM 548 N N . PRO A 1 77 ? -3.627 -8.761 -0.547 1.00 87.12 77 PRO A N 1
ATOM 549 C CA . PRO A 1 77 ? -4.399 -9.560 0.406 1.00 87.12 77 PRO A CA 1
ATOM 550 C C . PRO A 1 77 ? -3.525 -10.525 1.216 1.00 87.12 77 PRO A C 1
ATOM 552 O O . PRO A 1 77 ? -3.739 -10.680 2.419 1.00 87.12 77 PRO A O 1
ATOM 555 N N . ALA A 1 78 ? -2.512 -11.127 0.582 1.00 90.50 78 ALA A N 1
ATOM 556 C CA . ALA A 1 78 ? -1.572 -12.035 1.231 1.00 90.50 78 ALA A CA 1
ATOM 557 C C . ALA A 1 78 ? -0.747 -11.320 2.311 1.00 90.50 78 ALA A C 1
ATOM 559 O O . ALA A 1 78 ? -0.723 -11.744 3.469 1.00 90.50 78 ALA A O 1
ATOM 560 N N . PHE A 1 79 ? -0.116 -10.197 1.962 1.00 91.50 79 PHE A N 1
ATOM 561 C CA . PHE A 1 79 ? 0.655 -9.399 2.914 1.00 91.50 79 PHE A CA 1
ATOM 562 C C . PHE A 1 79 ? -0.223 -8.806 4.016 1.00 91.50 79 PHE A C 1
ATOM 564 O O . PHE A 1 79 ? 0.170 -8.826 5.181 1.00 91.50 79 PHE A O 1
ATOM 571 N N . THR A 1 80 ? -1.426 -8.341 3.679 1.00 91.69 80 THR A N 1
ATOM 572 C CA . THR A 1 80 ? -2.384 -7.804 4.656 1.00 91.69 80 THR A CA 1
ATOM 573 C C . THR A 1 80 ? -2.771 -8.866 5.681 1.00 91.69 80 THR A C 1
ATOM 575 O O . THR A 1 80 ? -2.766 -8.587 6.878 1.00 91.69 80 THR A O 1
ATOM 578 N N . PHE A 1 81 ? -3.043 -10.101 5.249 1.00 88.88 81 PHE A N 1
ATOM 579 C CA . PHE A 1 81 ? -3.355 -11.202 6.160 1.00 88.88 81 PHE A CA 1
ATOM 580 C C . PHE A 1 81 ? -2.174 -11.548 7.080 1.00 88.88 81 PHE A C 1
ATOM 582 O O . PHE A 1 81 ? -2.349 -11.651 8.295 1.00 88.88 81 PHE A O 1
ATOM 589 N N . ILE A 1 82 ? -0.958 -11.648 6.530 1.00 90.25 82 ILE A N 1
ATOM 590 C CA . ILE A 1 82 ? 0.265 -11.893 7.314 1.00 90.25 82 ILE A CA 1
ATOM 591 C C . ILE A 1 82 ? 0.468 -10.787 8.359 1.00 90.25 82 ILE A C 1
ATOM 593 O O . ILE A 1 82 ? 0.676 -11.071 9.542 1.00 90.25 82 ILE A O 1
ATOM 597 N N . LEU A 1 83 ? 0.357 -9.522 7.952 1.00 90.56 83 LEU A N 1
ATOM 598 C CA . LEU A 1 83 ? 0.492 -8.378 8.851 1.00 90.56 83 LEU A CA 1
ATOM 599 C C . LEU A 1 83 ? -0.624 -8.334 9.899 1.00 90.56 83 LEU A C 1
ATOM 601 O O . LEU A 1 83 ? -0.347 -7.972 11.041 1.00 90.56 83 LEU A O 1
ATOM 605 N N . ALA A 1 84 ? -1.854 -8.733 9.567 1.00 88.88 84 ALA A N 1
ATOM 606 C CA . ALA A 1 84 ? -2.961 -8.812 10.521 1.00 88.88 84 ALA A CA 1
ATOM 607 C C . ALA A 1 84 ? -2.705 -9.854 11.623 1.00 88.88 84 ALA A C 1
ATOM 609 O O . ALA A 1 84 ? -3.037 -9.606 12.787 1.00 88.88 84 ALA A O 1
ATOM 610 N N . ILE A 1 85 ? -2.074 -10.983 11.280 1.00 88.69 85 ILE A N 1
ATOM 611 C CA . ILE A 1 85 ? -1.647 -12.010 12.243 1.00 88.69 85 ILE A CA 1
ATOM 612 C C . ILE A 1 85 ? -0.535 -11.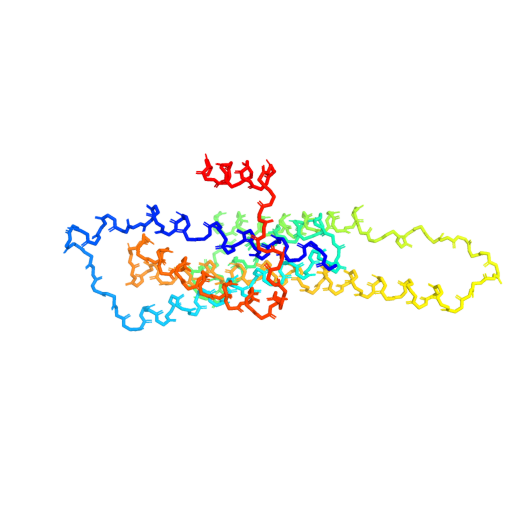464 13.145 1.00 88.69 85 ILE A C 1
ATOM 614 O O . ILE A 1 85 ? -0.654 -11.529 14.370 1.00 88.69 85 ILE A O 1
ATOM 618 N N . ILE A 1 86 ? 0.520 -10.882 12.558 1.00 90.06 86 ILE A N 1
ATOM 619 C CA . ILE A 1 86 ? 1.648 -10.292 13.306 1.00 90.06 86 ILE A CA 1
ATOM 620 C C . ILE A 1 86 ? 1.150 -9.185 14.245 1.00 90.06 86 ILE A C 1
ATOM 622 O O . ILE A 1 86 ? 1.523 -9.133 15.417 1.00 90.06 86 ILE A O 1
ATOM 626 N N . SER A 1 87 ? 0.238 -8.346 13.756 1.00 86.44 87 SER A N 1
ATOM 627 C CA . SER A 1 87 ? -0.380 -7.253 14.514 1.00 86.44 87 SER A CA 1
ATOM 628 C C . SER A 1 87 ? -1.434 -7.725 15.524 1.00 86.44 87 SER A C 1
ATOM 630 O O . SER A 1 87 ? -2.065 -6.895 16.179 1.00 86.44 87 SER A O 1
ATOM 632 N N . ARG A 1 88 ? -1.659 -9.044 15.649 1.00 85.38 88 ARG A N 1
ATOM 633 C CA . ARG A 1 88 ? -2.671 -9.679 16.514 1.00 85.38 88 ARG A CA 1
ATOM 634 C C . ARG A 1 88 ? -4.102 -9.164 16.302 1.00 85.38 88 ARG A C 1
ATOM 636 O O . ARG A 1 88 ? -4.937 -9.265 17.200 1.00 85.38 88 ARG A O 1
ATOM 643 N N . MET A 1 89 ? -4.403 -8.622 15.123 1.00 83.75 89 MET A N 1
ATOM 644 C CA . MET A 1 89 ? -5.768 -8.244 14.742 1.00 83.75 89 MET A CA 1
ATOM 645 C C . MET A 1 89 ? -6.612 -9.473 14.401 1.00 83.75 89 MET A C 1
ATOM 647 O O . MET A 1 89 ? -7.825 -9.466 14.596 1.00 83.75 89 MET A O 1
ATOM 651 N N . GLU A 1 90 ? -5.960 -10.527 13.919 1.00 79.19 90 GLU A N 1
ATOM 652 C CA . GLU A 1 90 ? -6.568 -11.783 13.503 1.00 79.19 90 GLU A CA 1
ATOM 653 C C . GLU A 1 90 ? -6.099 -12.917 14.428 1.00 79.19 90 GLU A C 1
ATOM 655 O O . GLU A 1 90 ? -4.900 -13.097 14.646 1.00 79.19 90 GLU A O 1
ATOM 660 N N . LYS A 1 91 ? -7.035 -13.706 14.970 1.00 76.50 91 LYS A N 1
ATOM 661 C CA . LYS A 1 91 ? -6.714 -14.953 15.679 1.00 76.50 91 LYS A CA 1
ATOM 662 C C . LYS A 1 91 ? -6.829 -16.113 14.695 1.00 76.50 91 LYS A C 1
ATOM 664 O O . LYS A 1 91 ? -7.925 -16.403 14.220 1.00 76.50 91 LYS A O 1
ATOM 669 N N . LEU A 1 92 ? -5.714 -16.786 14.413 1.00 70.44 92 LEU A N 1
ATOM 670 C CA . LEU A 1 92 ? -5.692 -17.970 13.554 1.00 70.44 92 LEU A CA 1
ATOM 671 C C . LEU A 1 92 ? -6.450 -19.121 14.220 1.00 70.44 92 LEU A C 1
ATOM 673 O O . LEU A 1 92 ? -5.937 -19.785 15.120 1.00 70.44 92 LEU A O 1
ATOM 677 N N . ASN A 1 93 ? -7.673 -19.370 13.760 1.00 78.12 93 ASN A N 1
ATOM 678 C CA . ASN A 1 93 ? -8.385 -20.602 14.060 1.00 78.12 93 ASN A CA 1
ATOM 679 C C . ASN A 1 93 ? -8.290 -21.525 12.845 1.00 78.12 93 ASN A C 1
ATOM 681 O O . ASN A 1 93 ? -9.071 -21.395 11.906 1.00 78.12 93 ASN A O 1
ATOM 685 N N . TRP A 1 94 ? -7.361 -22.481 12.885 1.00 70.94 94 TRP A N 1
ATOM 686 C CA . TRP A 1 94 ? -7.098 -23.422 11.791 1.00 70.94 94 TRP A CA 1
ATOM 687 C C . TRP A 1 94 ? -8.322 -24.246 11.360 1.00 70.94 94 TRP A C 1
ATOM 689 O O . TRP A 1 94 ? -8.376 -24.689 10.218 1.00 70.94 94 TRP A O 1
ATOM 699 N N . LYS A 1 95 ? -9.327 -24.422 12.229 1.00 74.38 95 LYS A N 1
ATOM 700 C CA . LYS A 1 95 ? -10.597 -25.092 11.889 1.00 74.38 95 LYS A CA 1
ATOM 701 C C . LYS A 1 95 ? -11.718 -24.131 11.473 1.00 74.38 95 LYS A C 1
ATOM 703 O O . LYS A 1 95 ? -12.783 -24.580 11.063 1.00 74.38 95 LYS A O 1
ATOM 708 N N . GLY A 1 96 ? -11.514 -22.821 11.590 1.00 81.75 96 GLY A N 1
ATOM 709 C CA . GLY A 1 96 ? -12.516 -21.819 11.245 1.00 81.75 96 GLY A CA 1
ATOM 710 C C . GLY A 1 96 ? -12.622 -21.621 9.735 1.00 81.75 96 GLY A C 1
ATOM 711 O O . GLY A 1 96 ? -11.633 -21.288 9.086 1.00 81.75 96 GLY A O 1
ATOM 712 N N . SER A 1 97 ? -13.836 -21.738 9.190 1.00 80.88 97 SER A N 1
ATOM 713 C CA . SER A 1 97 ? -14.120 -21.523 7.759 1.00 80.88 97 SER A CA 1
ATOM 714 C C . SER A 1 97 ? -13.593 -20.170 7.242 1.00 80.88 97 SER A C 1
ATOM 716 O O . SER A 1 97 ? -12.980 -20.104 6.183 1.00 80.88 97 SER A O 1
ATOM 718 N N . SER A 1 98 ? -13.702 -19.103 8.045 1.00 81.06 98 SER A N 1
ATOM 719 C CA . SER A 1 98 ? -13.161 -17.774 7.706 1.00 81.06 98 SER A CA 1
ATOM 720 C C . SER A 1 98 ? -11.628 -17.753 7.585 1.00 81.06 98 SER A C 1
ATOM 722 O O . SER A 1 98 ? -11.089 -17.181 6.640 1.00 81.06 98 SER A O 1
ATOM 724 N N . SER A 1 99 ? -10.907 -18.434 8.485 1.00 79.25 99 SER A N 1
ATOM 725 C CA . SER A 1 99 ? -9.438 -18.514 8.425 1.00 79.25 99 SER A CA 1
ATOM 726 C C . SER A 1 99 ? -8.969 -19.341 7.228 1.00 79.25 99 SER A C 1
ATOM 728 O O . SER A 1 99 ? -7.961 -19.004 6.612 1.00 79.25 99 SER A O 1
ATOM 730 N N . GLN A 1 100 ? -9.705 -20.403 6.884 1.00 82.44 100 GLN A N 1
ATOM 731 C CA . GLN A 1 100 ? -9.440 -21.224 5.701 1.00 82.44 100 GLN A CA 1
ATOM 732 C C . GLN A 1 100 ? -9.694 -20.439 4.410 1.00 82.44 100 GLN A C 1
ATOM 734 O O . GLN A 1 100 ? -8.840 -20.429 3.530 1.00 82.44 100 GLN A O 1
ATOM 739 N N . ALA A 1 101 ? -10.802 -19.697 4.320 1.00 84.19 101 ALA A N 1
ATOM 740 C CA . ALA A 1 101 ? -11.087 -18.834 3.173 1.00 84.19 101 ALA A CA 1
ATOM 741 C C . ALA A 1 101 ? -9.998 -17.765 2.964 1.00 84.19 101 ALA A C 1
ATOM 743 O O . ALA A 1 101 ? -9.552 -17.549 1.837 1.00 84.19 101 ALA A O 1
ATOM 744 N N . LYS A 1 102 ? -9.507 -17.143 4.046 1.00 82.62 1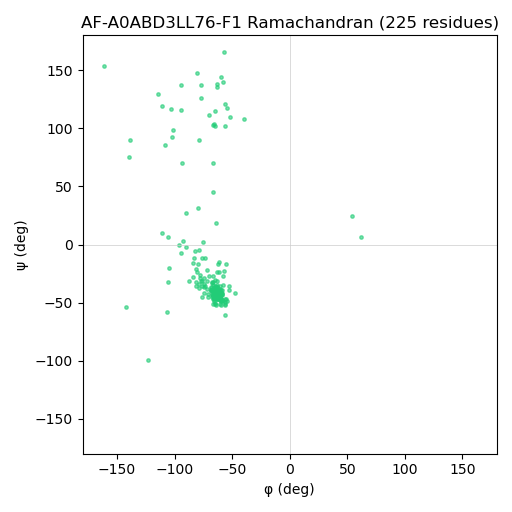02 LYS A N 1
ATOM 745 C CA . LYS A 1 102 ? -8.395 -16.175 3.996 1.00 82.62 102 LYS A CA 1
ATOM 746 C C . LYS A 1 102 ? -7.078 -16.810 3.551 1.00 82.62 102 LYS A C 1
ATOM 748 O O . LYS A 1 102 ? -6.351 -16.211 2.758 1.00 82.62 102 LYS A O 1
ATOM 753 N N . LEU A 1 103 ? -6.789 -18.028 4.009 1.00 84.25 103 LEU A N 1
ATOM 754 C CA . LEU A 1 103 ? -5.609 -18.779 3.583 1.00 84.25 103 LEU A CA 1
ATOM 755 C C . LEU A 1 103 ? -5.691 -19.154 2.096 1.00 84.25 103 LEU A C 1
ATOM 757 O O . LEU A 1 103 ? -4.740 -18.922 1.357 1.00 84.25 103 LEU A O 1
ATOM 761 N N . VAL A 1 104 ? -6.834 -19.669 1.636 1.00 86.31 104 VAL A N 1
ATOM 762 C CA . VAL A 1 104 ? -7.058 -20.002 0.220 1.00 86.31 104 VAL A CA 1
ATOM 763 C C . VAL A 1 104 ? -6.940 -18.753 -0.651 1.00 86.31 104 VAL A C 1
ATOM 765 O O . VAL A 1 104 ? -6.247 -18.788 -1.665 1.00 86.31 104 VAL A O 1
ATOM 768 N N . GLY A 1 105 ? -7.533 -17.632 -0.230 1.00 84.12 105 GLY A N 1
ATOM 769 C CA . GLY A 1 105 ? -7.391 -16.345 -0.913 1.00 84.12 105 GLY A CA 1
ATOM 770 C C . GLY A 1 105 ? -5.937 -15.869 -0.983 1.00 84.12 105 GLY A C 1
ATOM 771 O O . GLY A 1 105 ? -5.499 -15.394 -2.026 1.00 84.12 105 GLY A O 1
ATOM 772 N N . THR A 1 106 ? -5.165 -16.073 0.088 1.00 86.44 106 THR A N 1
ATOM 773 C CA . THR A 1 106 ? -3.724 -15.770 0.146 1.00 86.44 106 THR A CA 1
ATOM 774 C C . THR A 1 106 ? -2.928 -16.622 -0.845 1.00 86.44 106 THR A C 1
ATOM 776 O O . THR A 1 106 ? -2.116 -16.095 -1.603 1.00 86.44 106 THR A O 1
ATOM 779 N N . VAL A 1 107 ? -3.181 -17.932 -0.892 1.00 84.75 107 VAL A N 1
ATOM 780 C CA . VAL A 1 107 ? -2.511 -18.846 -1.831 1.00 84.75 107 VAL A CA 1
ATOM 781 C C . VAL A 1 107 ? -2.882 -18.510 -3.276 1.00 84.75 107 VAL A C 1
ATOM 783 O O . VAL A 1 107 ? -2.001 -18.422 -4.128 1.00 84.75 107 VAL A O 1
ATOM 786 N N . ALA A 1 108 ? -4.164 -18.261 -3.553 1.00 86.69 108 ALA A N 1
ATOM 787 C CA . ALA A 1 108 ? -4.635 -17.864 -4.877 1.00 86.69 108 ALA A CA 1
ATOM 788 C C . ALA A 1 108 ? -4.009 -16.535 -5.339 1.00 86.69 108 ALA A C 1
ATOM 790 O O . ALA A 1 108 ? -3.617 -16.410 -6.496 1.00 86.69 108 ALA A O 1
ATOM 791 N N . SER A 1 109 ? -3.855 -15.574 -4.425 1.00 86.94 109 SER A N 1
ATOM 792 C CA . SER A 1 109 ? -3.179 -14.288 -4.643 1.00 86.94 109 SER A CA 1
ATOM 793 C C . SER A 1 109 ? -1.711 -14.468 -5.059 1.00 86.94 109 SER A C 1
ATOM 795 O O . SER A 1 109 ? -1.284 -13.923 -6.082 1.00 86.94 109 SER A O 1
ATOM 797 N N . ILE A 1 110 ? -0.959 -15.299 -4.329 1.00 85.19 110 ILE A N 1
ATOM 798 C CA . ILE A 1 110 ? 0.443 -15.613 -4.642 1.00 85.19 110 ILE A CA 1
ATOM 799 C C . ILE A 1 110 ? 0.546 -16.335 -5.990 1.00 85.19 110 ILE A C 1
ATOM 801 O O . ILE A 1 110 ? 1.366 -15.962 -6.830 1.00 85.19 110 ILE A O 1
ATOM 805 N N . LEU A 1 111 ? -0.307 -17.335 -6.232 1.00 85.19 111 LEU A N 1
ATOM 806 C CA . LEU A 1 111 ? -0.330 -18.070 -7.498 1.00 85.19 111 LEU A CA 1
ATOM 807 C C . LEU A 1 111 ? -0.665 -17.155 -8.680 1.00 85.19 111 LEU A C 1
ATOM 809 O O . LEU A 1 111 ? 0.001 -17.234 -9.708 1.00 85.19 111 LEU A O 1
ATOM 813 N N . GLY A 1 112 ? -1.639 -16.254 -8.536 1.00 82.25 112 GLY A N 1
ATOM 814 C CA . GLY A 1 112 ? -1.999 -15.288 -9.574 1.00 82.25 112 GLY A CA 1
ATOM 815 C C . GLY A 1 112 ? -0.836 -14.362 -9.939 1.00 82.25 112 GLY A C 1
ATOM 816 O O . GLY A 1 112 ? -0.542 -14.177 -11.122 1.00 82.25 112 GLY A O 1
ATOM 817 N N . ALA A 1 113 ? -0.123 -13.841 -8.936 1.00 82.25 113 ALA A N 1
ATOM 818 C CA . ALA A 1 113 ? 1.073 -13.029 -9.156 1.00 82.25 113 ALA A CA 1
ATOM 819 C C . ALA A 1 113 ? 2.184 -13.828 -9.864 1.00 82.25 113 ALA A C 1
ATOM 821 O O . ALA A 1 113 ? 2.769 -13.343 -10.836 1.00 82.25 113 ALA A O 1
ATOM 822 N N . LEU A 1 114 ? 2.437 -15.071 -9.438 1.00 79.19 114 LEU A N 1
ATOM 823 C CA . LEU A 1 114 ? 3.443 -15.949 -10.046 1.00 79.19 114 LEU A CA 1
ATOM 824 C C . LEU A 1 114 ? 3.107 -16.311 -11.496 1.00 79.19 114 LEU A C 1
ATOM 826 O O . LEU A 1 114 ? 3.985 -16.236 -12.351 1.00 79.19 114 LEU A O 1
ATOM 830 N N . VAL A 1 115 ? 1.853 -16.657 -11.798 1.00 82.50 115 VAL A N 1
ATOM 831 C CA . VAL A 1 115 ? 1.421 -17.000 -13.162 1.00 82.50 115 VAL A CA 1
ATOM 832 C C . VAL A 1 115 ? 1.639 -15.824 -14.105 1.00 82.50 115 VAL A C 1
ATOM 834 O O . VAL A 1 115 ? 2.237 -16.006 -15.162 1.00 82.50 115 VAL A O 1
ATOM 837 N N . ILE A 1 116 ? 1.227 -14.610 -13.728 1.00 78.31 116 ILE A N 1
ATOM 838 C CA . ILE A 1 116 ? 1.428 -13.430 -14.581 1.00 78.31 116 ILE A CA 1
ATOM 839 C C . ILE A 1 116 ? 2.924 -13.119 -14.724 1.00 78.31 116 ILE A C 1
ATOM 841 O O . ILE A 1 116 ? 3.383 -12.823 -15.826 1.00 78.31 116 ILE A O 1
ATOM 845 N N . THR A 1 117 ? 3.699 -13.258 -13.646 1.00 73.31 117 THR A N 1
ATOM 846 C CA . THR A 1 117 ? 5.155 -13.039 -13.655 1.00 73.31 117 THR A CA 1
ATOM 847 C C . THR A 1 117 ? 5.897 -14.045 -14.528 1.00 73.31 117 THR A C 1
ATOM 849 O O . THR A 1 117 ? 6.852 -13.670 -15.194 1.00 73.31 117 THR A O 1
ATOM 852 N N . LEU A 1 118 ? 5.476 -15.311 -14.559 1.00 69.88 118 LEU A N 1
ATOM 853 C CA . LEU A 1 118 ? 6.096 -16.353 -15.383 1.00 69.88 118 LEU A CA 1
ATOM 854 C C . LEU A 1 118 ? 5.609 -16.300 -16.834 1.00 69.88 118 LEU A C 1
ATOM 856 O O . LEU A 1 118 ? 6.398 -16.512 -17.751 1.00 69.88 118 LEU A O 1
ATOM 860 N N . TYR A 1 119 ? 4.336 -15.965 -17.058 1.00 67.88 119 TYR A N 1
ATOM 861 C CA . TYR A 1 119 ? 3.754 -15.860 -18.396 1.00 67.88 119 TYR A CA 1
ATOM 862 C C . TYR A 1 119 ? 4.227 -14.606 -19.146 1.00 67.88 119 TYR A C 1
ATOM 864 O O . TYR A 1 119 ? 4.419 -14.635 -20.360 1.00 67.88 119 TYR A O 1
ATOM 872 N N . LYS A 1 120 ? 4.425 -13.494 -18.428 1.00 58.78 120 LYS A N 1
ATOM 873 C CA . LYS A 1 120 ? 4.890 -12.203 -18.974 1.00 58.78 120 LYS A CA 1
ATOM 874 C C . LYS A 1 120 ? 6.309 -11.840 -18.526 1.00 58.78 120 LYS A C 1
ATOM 876 O O . LYS A 1 120 ? 6.744 -10.710 -18.748 1.00 58.78 120 LYS A O 1
ATOM 881 N N . GLY A 1 121 ? 7.008 -12.783 -17.892 1.00 61.19 121 GLY A N 1
ATOM 882 C CA . GLY A 1 121 ? 8.389 -12.644 -17.443 1.00 61.19 121 GLY A CA 1
ATOM 883 C C . GLY A 1 121 ? 9.325 -12.285 -18.591 1.00 61.19 121 GLY A C 1
ATOM 884 O O . GLY A 1 121 ? 8.952 -12.374 -19.764 1.00 61.19 121 GLY A O 1
ATOM 885 N N . PRO A 1 122 ? 10.547 -11.845 -18.273 1.00 53.50 122 PRO A N 1
ATOM 886 C CA . PRO A 1 122 ? 11.433 -11.248 -19.247 1.00 53.50 122 PRO A CA 1
ATOM 887 C C . PRO A 1 122 ? 11.675 -12.288 -20.340 1.00 53.50 122 PRO A C 1
ATOM 889 O O . PRO A 1 122 ? 11.725 -13.488 -20.069 1.00 53.50 122 PRO A O 1
ATOM 892 N N . THR A 1 123 ? 11.795 -11.828 -21.582 1.00 49.12 123 THR A N 1
ATOM 893 C CA . THR A 1 123 ? 12.010 -12.639 -22.789 1.00 49.12 123 THR A CA 1
ATOM 894 C C . THR A 1 123 ? 13.389 -13.332 -22.776 1.00 49.12 123 THR A C 1
ATOM 896 O O . THR A 1 123 ? 14.119 -13.293 -23.753 1.00 49.12 123 THR A O 1
ATOM 899 N N . ILE A 1 124 ? 13.790 -13.931 -21.654 1.00 48.75 124 ILE A N 1
ATOM 900 C CA . ILE A 1 124 ? 15.049 -14.639 -21.419 1.00 48.75 124 ILE A CA 1
ATOM 901 C C . ILE A 1 124 ? 14.965 -16.063 -21.985 1.00 48.75 124 ILE A C 1
ATOM 903 O O . ILE A 1 124 ? 15.982 -16.623 -22.371 1.00 48.75 124 ILE A O 1
ATOM 907 N N . LEU A 1 125 ? 13.761 -16.633 -22.145 1.00 47.06 125 LEU A N 1
ATOM 908 C CA . LEU A 1 125 ? 13.588 -17.928 -22.821 1.00 47.06 125 LEU A CA 1
ATOM 909 C C . LEU A 1 125 ? 13.758 -17.853 -24.344 1.00 47.06 125 LEU A C 1
ATOM 911 O O . LEU A 1 125 ? 13.908 -18.885 -24.993 1.00 47.06 125 LEU A O 1
ATOM 915 N N . ARG A 1 126 ? 13.796 -16.650 -24.928 1.00 44.84 126 ARG A N 1
ATOM 916 C CA . ARG A 1 126 ? 14.253 -16.475 -26.306 1.00 44.84 126 ARG A CA 1
ATOM 917 C C . ARG A 1 126 ? 15.738 -16.151 -26.261 1.00 44.84 126 ARG A C 1
ATOM 919 O O . ARG A 1 126 ? 16.133 -15.020 -26.513 1.00 44.84 126 ARG A O 1
ATOM 926 N N . LEU A 1 127 ? 16.540 -17.154 -25.902 1.00 47.75 127 LEU A N 1
ATOM 927 C CA . LEU A 1 127 ? 17.976 -17.144 -26.150 1.00 47.75 127 LEU A CA 1
ATOM 928 C C . LEU A 1 127 ? 18.136 -16.838 -27.650 1.00 47.75 127 LEU A C 1
ATOM 930 O O . LEU A 1 127 ? 17.726 -17.668 -28.468 1.00 47.75 127 LEU A O 1
ATOM 934 N N . PRO A 1 128 ? 18.625 -15.655 -28.066 1.00 48.53 128 PRO A N 1
ATOM 935 C CA . PRO A 1 128 ? 18.994 -15.483 -29.454 1.00 48.53 128 PRO A CA 1
ATOM 936 C C . PRO A 1 128 ? 20.161 -16.443 -29.634 1.00 48.53 128 PRO A C 1
ATOM 938 O O . PRO A 1 128 ? 21.183 -16.294 -28.967 1.00 48.53 128 PRO A O 1
ATOM 941 N N . SER A 1 129 ? 19.976 -17.471 -30.456 1.00 50.22 129 SER A N 1
ATOM 942 C CA . SER A 1 129 ? 21.062 -18.284 -30.991 1.00 50.22 129 SER A CA 1
ATOM 943 C C . SER A 1 129 ? 22.224 -17.352 -31.338 1.00 50.22 129 SER A C 1
ATOM 945 O O . SER A 1 129 ? 22.083 -16.532 -32.244 1.00 50.22 129 SER A O 1
ATOM 947 N N . LEU A 1 130 ? 23.297 -17.403 -30.542 1.00 51.03 130 LEU A N 1
ATOM 948 C CA . LEU A 1 130 ? 24.441 -16.497 -30.625 1.00 51.03 130 LEU A CA 1
ATOM 949 C C . LEU A 1 130 ? 25.006 -16.524 -32.055 1.00 51.03 130 LEU A C 1
ATOM 951 O O . LEU A 1 130 ? 25.511 -17.568 -32.468 1.00 51.03 130 LEU A O 1
ATOM 955 N N . PRO A 1 131 ? 25.009 -15.410 -32.806 1.00 51.53 131 PRO A N 1
ATOM 956 C CA . PRO A 1 131 ? 25.993 -15.222 -33.854 1.00 51.53 131 PRO A CA 1
ATOM 957 C C . PRO A 1 131 ? 27.305 -14.821 -33.172 1.00 51.53 131 PRO A C 1
ATOM 959 O O . PRO A 1 131 ? 27.320 -14.000 -32.254 1.00 51.53 131 PRO A O 1
ATOM 962 N N . SER A 1 132 ? 28.411 -15.393 -33.625 1.00 52.78 132 SER A N 1
ATOM 963 C CA . SER A 1 132 ? 29.754 -15.376 -33.025 1.00 52.78 132 SER A CA 1
ATOM 964 C C . SER A 1 132 ? 30.452 -14.002 -32.922 1.00 52.78 132 SER A C 1
ATOM 966 O O . SER A 1 132 ? 31.666 -13.951 -32.754 1.00 52.78 132 SER A O 1
ATOM 968 N N . PHE A 1 133 ? 29.729 -12.882 -33.014 1.00 55.50 133 PHE A N 1
ATOM 969 C CA . PHE A 1 133 ? 30.280 -11.522 -33.017 1.00 55.50 133 PHE A CA 1
ATOM 970 C C . PHE A 1 133 ? 29.405 -10.566 -32.192 1.00 55.50 133 PHE A C 1
ATOM 972 O O . PHE A 1 133 ? 28.662 -9.752 -32.737 1.00 55.50 133 PHE A O 1
ATOM 979 N N . VAL A 1 134 ? 29.472 -10.650 -30.859 1.00 56.44 134 VAL A N 1
ATOM 980 C CA . VAL A 1 134 ? 28.748 -9.722 -29.970 1.00 56.44 134 VAL A CA 1
ATOM 981 C C . VAL A 1 134 ? 29.713 -8.686 -29.398 1.00 56.44 134 VAL A C 1
ATOM 983 O O . VAL A 1 134 ? 30.634 -9.001 -28.650 1.00 56.44 134 VAL A O 1
ATOM 986 N N . HIS A 1 135 ? 29.481 -7.422 -29.750 1.00 62.25 135 HIS A N 1
ATOM 987 C CA . HIS A 1 135 ? 30.210 -6.268 -29.230 1.00 62.25 135 HIS A CA 1
ATOM 988 C C . HIS A 1 135 ? 29.975 -6.135 -27.705 1.00 62.25 135 HIS A C 1
ATOM 990 O O . HIS A 1 135 ? 28.819 -6.205 -27.272 1.00 62.25 135 HIS A O 1
ATOM 996 N N . PRO A 1 136 ? 31.002 -5.876 -26.869 1.00 67.88 136 PRO A N 1
ATOM 997 C CA . PRO A 1 136 ? 30.879 -5.870 -25.401 1.00 67.88 136 PRO A CA 1
ATOM 998 C C . PRO A 1 136 ? 29.826 -4.881 -24.870 1.00 67.88 136 PRO A C 1
ATOM 1000 O O . PRO A 1 136 ? 29.191 -5.129 -23.848 1.00 67.88 136 PRO A O 1
ATOM 1003 N N . ARG A 1 137 ? 29.551 -3.798 -25.610 1.00 63.12 137 ARG A N 1
ATOM 1004 C CA . ARG A 1 137 ? 28.499 -2.818 -25.278 1.00 63.12 137 ARG A CA 1
ATOM 1005 C C . ARG A 1 137 ? 27.082 -3.411 -25.288 1.00 63.12 137 ARG A C 1
ATOM 1007 O O . ARG A 1 137 ? 26.240 -2.975 -24.508 1.00 63.12 137 ARG A O 1
ATOM 1014 N N . HIS A 1 138 ? 26.814 -4.411 -26.130 1.00 66.38 138 HIS A N 1
ATOM 1015 C CA . HIS A 1 138 ? 25.494 -5.043 -26.226 1.00 66.38 138 HIS A CA 1
ATOM 1016 C C . HIS A 1 138 ? 25.235 -6.001 -25.050 1.00 66.38 138 HIS A C 1
ATOM 1018 O O . HIS A 1 138 ? 24.128 -6.046 -24.518 1.00 66.38 138 HIS A O 1
ATOM 1024 N N . LEU A 1 139 ? 26.272 -6.704 -24.581 1.00 68.50 139 LEU A N 1
ATOM 1025 C CA . LEU A 1 139 ? 26.213 -7.543 -23.376 1.00 68.50 139 LEU A CA 1
ATOM 1026 C C . LEU A 1 139 ? 25.958 -6.714 -22.110 1.00 68.50 139 LEU A C 1
ATOM 1028 O O . LEU A 1 139 ? 25.097 -7.069 -21.309 1.00 68.50 139 LEU A O 1
ATOM 1032 N N . VAL A 1 140 ? 26.644 -5.576 -21.963 1.00 73.75 140 VAL A N 1
ATOM 1033 C CA . VAL A 1 140 ? 26.440 -4.657 -20.828 1.00 73.75 140 VAL A CA 1
ATOM 1034 C C . VAL A 1 140 ? 25.019 -4.077 -20.825 1.00 73.75 140 VAL A C 1
ATOM 1036 O O . VAL A 1 140 ? 24.388 -3.996 -19.772 1.00 73.75 140 VAL A O 1
ATOM 1039 N N . SER A 1 141 ? 24.478 -3.728 -21.998 1.00 72.62 141 SER A N 1
ATOM 1040 C CA . SER A 1 141 ? 23.104 -3.223 -22.127 1.00 72.62 141 SER A CA 1
ATOM 1041 C C . SER A 1 141 ? 22.048 -4.277 -21.762 1.00 72.62 141 SER A C 1
ATOM 1043 O O . SER A 1 141 ? 21.099 -3.967 -21.038 1.00 72.62 141 SER A O 1
ATOM 1045 N N . LEU A 1 142 ? 22.232 -5.531 -22.190 1.00 73.31 142 LEU A N 1
ATOM 1046 C CA . LEU A 1 142 ? 21.340 -6.639 -21.829 1.00 73.31 142 LEU A CA 1
ATOM 1047 C C . LEU A 1 142 ? 21.372 -6.937 -20.325 1.00 73.31 142 LEU A C 1
ATOM 1049 O O . LEU A 1 142 ? 20.313 -7.082 -19.713 1.00 73.31 142 LEU A O 1
ATOM 1053 N N . LEU A 1 143 ? 22.564 -6.963 -19.723 1.00 74.69 143 LEU A N 1
ATOM 1054 C CA . LEU A 1 143 ? 22.724 -7.194 -18.288 1.00 74.69 143 LEU A CA 1
ATOM 1055 C C . LEU A 1 143 ? 22.087 -6.066 -17.462 1.00 74.69 143 LEU A C 1
ATOM 1057 O O . LEU A 1 143 ? 21.359 -6.337 -16.512 1.00 74.69 143 LEU A O 1
ATOM 1061 N N . SER A 1 144 ? 22.284 -4.805 -17.861 1.00 74.56 144 SER A N 1
ATOM 1062 C CA . SER A 1 144 ? 21.644 -3.650 -17.217 1.00 74.56 144 SER A CA 1
ATOM 1063 C C . SER A 1 144 ? 20.116 -3.719 -17.302 1.00 74.56 144 SER A C 1
ATOM 1065 O O . SER A 1 144 ? 19.433 -3.504 -16.302 1.00 74.56 144 SER A O 1
ATOM 1067 N N . ARG A 1 145 ? 19.564 -4.094 -18.462 1.00 74.19 145 ARG A N 1
ATOM 1068 C CA . ARG A 1 145 ? 18.116 -4.271 -18.636 1.00 74.19 145 ARG A CA 1
ATOM 1069 C C . ARG A 1 145 ? 17.561 -5.395 -17.758 1.00 74.19 145 ARG A C 1
ATOM 1071 O O . ARG A 1 145 ? 16.477 -5.245 -17.203 1.00 74.19 145 ARG A O 1
ATOM 1078 N N . GLN A 1 146 ? 18.294 -6.497 -17.621 1.00 76.06 146 GLN A N 1
ATOM 1079 C CA . GLN A 1 146 ? 17.909 -7.603 -16.747 1.00 76.06 146 GLN A CA 1
ATOM 1080 C C . GLN A 1 146 ? 17.947 -7.195 -15.271 1.00 76.06 146 GLN A C 1
ATOM 1082 O O . GLN A 1 146 ? 16.998 -7.481 -14.547 1.00 76.06 146 GLN A O 1
ATOM 1087 N N . LEU A 1 147 ? 18.994 -6.489 -14.836 1.00 78.31 147 LEU A N 1
ATOM 1088 C CA . LEU A 1 147 ? 19.100 -5.977 -13.467 1.00 78.31 147 LEU A CA 1
ATOM 1089 C C . LEU A 1 147 ? 17.976 -4.990 -13.140 1.00 78.31 147 LEU A C 1
ATOM 1091 O O . LEU A 1 147 ? 17.360 -5.118 -12.087 1.00 78.31 147 LEU A O 1
ATOM 1095 N N . ASN A 1 148 ? 17.656 -4.070 -14.054 1.00 81.25 148 ASN A N 1
ATOM 1096 C CA . ASN A 1 148 ? 16.531 -3.148 -13.894 1.00 81.25 148 ASN A CA 1
ATOM 1097 C C . ASN A 1 148 ? 15.207 -3.909 -13.776 1.00 81.25 148 ASN A C 1
ATOM 1099 O O . ASN A 1 148 ? 14.449 -3.674 -12.842 1.00 81.25 148 ASN A O 1
ATOM 1103 N N . TRP A 1 149 ? 14.965 -4.887 -14.654 1.00 81.44 149 TRP A N 1
ATOM 1104 C CA . TRP A 1 149 ? 13.738 -5.678 -14.606 1.00 81.44 149 TRP A CA 1
ATOM 1105 C C . TRP A 1 149 ? 13.609 -6.481 -13.303 1.00 81.44 149 TRP A C 1
ATOM 1107 O O . TRP A 1 149 ? 12.528 -6.517 -12.719 1.00 81.44 149 TRP A O 1
ATOM 1117 N N . VAL A 1 150 ? 14.703 -7.076 -12.809 1.00 80.00 150 VAL A N 1
ATOM 1118 C CA . VAL A 1 150 ? 14.719 -7.788 -11.519 1.00 80.00 150 VAL A CA 1
ATOM 1119 C C . VAL A 1 150 ? 14.496 -6.817 -10.358 1.00 80.00 150 VAL A C 1
ATOM 1121 O O . VAL A 1 150 ? 13.673 -7.088 -9.488 1.00 80.00 150 VAL A O 1
ATOM 1124 N N . LEU A 1 151 ? 15.176 -5.670 -10.352 1.00 83.88 151 LEU A N 1
ATOM 1125 C CA . LEU A 1 151 ? 15.038 -4.656 -9.308 1.00 83.88 151 LEU A CA 1
ATOM 1126 C C . LEU A 1 151 ? 13.609 -4.094 -9.254 1.00 83.88 151 LEU A C 1
ATOM 1128 O O . LEU A 1 151 ? 13.004 -4.028 -8.185 1.00 83.88 151 LEU A O 1
ATOM 1132 N N . GLY A 1 152 ? 13.042 -3.735 -10.405 1.00 82.25 152 GLY A N 1
ATOM 1133 C CA . GLY A 1 152 ? 11.670 -3.249 -10.510 1.00 82.25 152 GLY A CA 1
ATOM 1134 C C . GLY A 1 152 ? 10.649 -4.318 -10.133 1.00 82.25 152 GLY A C 1
ATOM 1135 O O . GLY A 1 152 ? 9.801 -4.098 -9.276 1.00 82.25 152 GLY A O 1
ATOM 1136 N N . GLY A 1 153 ? 10.770 -5.496 -10.740 1.00 80.50 153 GLY A N 1
ATOM 1137 C CA . GLY A 1 153 ? 9.764 -6.547 -10.675 1.00 80.50 153 GLY A CA 1
ATOM 1138 C C . GLY A 1 153 ? 9.757 -7.369 -9.393 1.00 80.50 153 GLY A C 1
ATOM 1139 O O . GLY A 1 153 ? 8.686 -7.743 -8.925 1.00 80.50 153 GLY A O 1
ATOM 1140 N N . PHE A 1 154 ? 10.930 -7.655 -8.825 1.00 80.25 154 PHE A N 1
ATOM 1141 C CA . PHE A 1 154 ? 11.061 -8.511 -7.641 1.00 80.25 154 PHE A CA 1
ATOM 1142 C C . PHE A 1 154 ? 11.355 -7.747 -6.350 1.00 80.25 154 PHE A C 1
ATOM 1144 O O . PHE A 1 154 ? 11.107 -8.293 -5.278 1.00 80.25 154 PHE A O 1
ATOM 1151 N N . LEU A 1 155 ? 11.861 -6.511 -6.419 1.00 84.38 155 LEU A N 1
ATOM 1152 C CA . LEU A 1 155 ? 12.098 -5.696 -5.223 1.00 84.38 155 LEU A CA 1
ATOM 1153 C C . LEU A 1 155 ? 11.065 -4.575 -5.089 1.00 84.38 155 LEU A C 1
ATOM 1155 O O . LEU A 1 155 ? 10.366 -4.517 -4.082 1.00 84.38 155 LEU A O 1
ATOM 1159 N N . LEU A 1 156 ? 10.944 -3.697 -6.086 1.00 87.44 156 LEU A N 1
ATOM 1160 C CA . LEU A 1 156 ? 10.150 -2.469 -5.952 1.00 87.44 156 LEU A CA 1
ATOM 1161 C C . LEU A 1 156 ? 8.634 -2.708 -6.031 1.00 87.44 156 LEU A C 1
ATOM 1163 O O . LEU A 1 156 ? 7.901 -2.212 -5.177 1.00 87.44 156 LEU A O 1
ATOM 1167 N N . SER A 1 157 ? 8.154 -3.504 -6.990 1.00 86.75 157 SER A N 1
ATOM 1168 C CA . SER A 1 157 ? 6.720 -3.802 -7.124 1.00 86.75 157 SER A CA 1
ATOM 1169 C C . SER A 1 157 ? 6.144 -4.610 -5.944 1.00 86.75 157 SER A C 1
ATOM 1171 O O . SER A 1 157 ? 5.072 -4.260 -5.450 1.00 86.75 157 SER A O 1
ATOM 1173 N N . PRO A 1 158 ? 6.825 -5.639 -5.398 1.00 87.88 158 PRO A N 1
ATOM 1174 C CA . PRO A 1 158 ? 6.365 -6.293 -4.173 1.00 87.88 158 PRO A CA 1
ATOM 1175 C C . PRO A 1 158 ? 6.457 -5.383 -2.942 1.00 87.88 158 PRO A C 1
ATOM 1177 O O . PRO A 1 158 ? 5.614 -5.484 -2.050 1.00 87.88 158 PRO A O 1
ATOM 1180 N N . ALA A 1 159 ? 7.444 -4.478 -2.889 1.00 90.94 159 ALA A N 1
ATOM 1181 C CA . ALA A 1 159 ? 7.554 -3.499 -1.809 1.00 90.94 159 ALA A CA 1
ATOM 1182 C C . ALA A 1 159 ? 6.371 -2.519 -1.796 1.00 90.94 159 ALA A C 1
ATOM 1184 O O . ALA A 1 159 ? 5.857 -2.226 -0.719 1.00 90.94 159 ALA A O 1
ATOM 1185 N N . GLU A 1 160 ? 5.888 -2.067 -2.958 1.00 93.44 160 GLU A N 1
ATOM 1186 C CA . GLU A 1 160 ? 4.646 -1.285 -3.055 1.00 93.44 160 GLU A CA 1
ATOM 1187 C C . GLU A 1 160 ? 3.464 -2.049 -2.440 1.00 93.44 160 GLU A C 1
ATOM 1189 O O . GLU A 1 160 ? 2.794 -1.531 -1.544 1.00 93.44 160 GLU A O 1
ATOM 1194 N N . ALA A 1 161 ? 3.243 -3.298 -2.861 1.00 93.00 161 ALA A N 1
ATOM 1195 C CA . ALA A 1 161 ? 2.155 -4.129 -2.344 1.00 93.00 161 ALA A CA 1
ATOM 1196 C C . ALA A 1 161 ? 2.257 -4.343 -0.821 1.00 93.00 161 ALA A C 1
ATOM 1198 O O . ALA A 1 161 ? 1.247 -4.317 -0.106 1.00 93.00 161 ALA A O 1
ATOM 1199 N N . PHE A 1 162 ? 3.473 -4.523 -0.302 1.00 93.81 162 PHE A N 1
ATOM 1200 C CA . PHE A 1 162 ? 3.726 -4.643 1.131 1.00 93.81 162 PHE A CA 1
ATOM 1201 C C . PHE A 1 162 ? 3.429 -3.339 1.886 1.00 93.81 162 PHE A C 1
ATOM 1203 O O . PHE A 1 162 ? 2.738 -3.368 2.905 1.00 93.81 162 PHE A O 1
ATOM 1210 N N . LEU A 1 163 ? 3.899 -2.193 1.384 1.00 94.12 163 LEU A N 1
ATOM 1211 C CA . LEU A 1 163 ? 3.662 -0.885 2.002 1.00 94.12 163 LEU A CA 1
ATOM 1212 C C . LEU A 1 163 ? 2.174 -0.510 1.993 1.00 94.12 163 LEU A C 1
ATOM 1214 O O . LEU A 1 163 ? 1.677 -0.001 2.996 1.00 94.12 163 LEU A O 1
ATOM 1218 N N . LEU A 1 164 ? 1.442 -0.826 0.920 1.00 94.38 164 LEU A N 1
ATOM 1219 C CA . LEU A 1 164 ? -0.017 -0.667 0.865 1.00 94.38 164 LEU A CA 1
ATOM 1220 C C . LEU A 1 164 ? -0.727 -1.557 1.893 1.00 94.38 164 LEU A C 1
ATOM 1222 O O . LEU A 1 164 ? -1.645 -1.117 2.582 1.00 94.38 164 LEU A O 1
ATOM 1226 N N . SER A 1 165 ? -0.269 -2.796 2.058 1.00 94.06 165 SER A N 1
ATOM 1227 C CA . SER A 1 165 ? -0.806 -3.700 3.083 1.00 94.06 165 SER A CA 1
ATOM 1228 C C . SER A 1 165 ? -0.559 -3.169 4.497 1.00 94.06 165 SER A C 1
ATOM 1230 O O . SER A 1 165 ? -1.449 -3.194 5.349 1.00 94.06 165 SER A O 1
ATOM 1232 N N . LEU A 1 166 ? 0.637 -2.629 4.741 1.00 94.19 166 LEU A N 1
ATOM 1233 C CA . LEU A 1 166 ? 0.987 -1.982 6.002 1.00 94.19 166 LEU A CA 1
ATOM 1234 C C . LEU A 1 166 ? 0.131 -0.736 6.256 1.00 94.19 166 LEU A C 1
ATOM 1236 O O . LEU A 1 166 ? -0.348 -0.546 7.377 1.00 94.19 166 LEU A O 1
ATOM 1240 N N . TRP A 1 167 ? -0.111 0.067 5.219 1.00 94.94 167 TRP A N 1
ATOM 1241 C CA . TRP A 1 167 ? -1.022 1.206 5.275 1.00 94.94 167 TRP A CA 1
ATOM 1242 C C . TRP A 1 167 ? -2.424 0.780 5.718 1.00 94.94 167 TRP A C 1
ATOM 1244 O O . TRP A 1 167 ? -2.953 1.365 6.663 1.00 94.94 167 TRP A O 1
ATOM 1254 N N . PHE A 1 168 ? -3.012 -0.261 5.115 1.00 93.12 168 PHE A N 1
ATOM 1255 C CA . PHE A 1 168 ? -4.350 -0.734 5.498 1.00 93.12 168 PHE A CA 1
ATOM 1256 C C . PHE A 1 168 ? -4.428 -1.144 6.972 1.00 93.12 168 PHE A C 1
ATOM 1258 O O . PHE A 1 168 ? -5.387 -0.797 7.667 1.00 93.12 168 P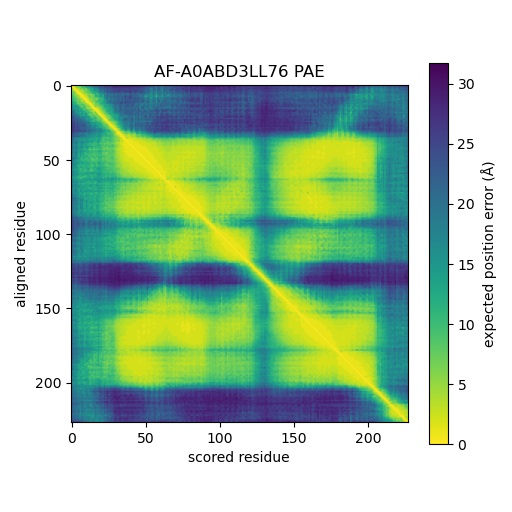HE A O 1
ATOM 1265 N N . ILE A 1 169 ? -3.404 -1.834 7.479 1.00 93.94 169 ILE A N 1
ATOM 1266 C CA . ILE A 1 169 ? -3.339 -2.243 8.886 1.00 93.94 169 ILE A CA 1
ATOM 1267 C C . ILE A 1 169 ? -3.226 -1.027 9.813 1.00 93.94 169 ILE A C 1
ATOM 1269 O O . ILE A 1 169 ? -3.993 -0.910 10.771 1.00 93.94 169 ILE A O 1
ATOM 1273 N N . MET A 1 170 ? -2.319 -0.089 9.523 1.00 92.50 170 MET A N 1
ATOM 1274 C CA . MET A 1 170 ? -2.182 1.148 10.301 1.00 92.50 170 MET A CA 1
ATOM 1275 C C . MET A 1 170 ? -3.474 1.973 10.290 1.00 92.50 170 MET A C 1
ATOM 1277 O O . MET A 1 170 ? -3.904 2.466 11.335 1.00 92.50 170 MET A O 1
ATOM 1281 N N . GLN A 1 171 ? -4.129 2.080 9.134 1.00 92.12 171 GLN A N 1
ATOM 1282 C CA . GLN A 1 171 ? -5.399 2.779 8.984 1.00 92.12 171 GLN A CA 1
ATOM 1283 C C . GLN A 1 171 ? -6.501 2.138 9.832 1.00 92.12 171 GLN A C 1
ATOM 1285 O O . GLN A 1 171 ? -7.236 2.848 10.519 1.00 92.12 171 GLN A O 1
ATOM 1290 N N . ALA A 1 172 ? -6.573 0.807 9.864 1.00 91.69 172 ALA A N 1
ATOM 1291 C CA . ALA A 1 172 ? -7.521 0.090 10.707 1.00 91.69 172 ALA A CA 1
ATOM 1292 C C . ALA A 1 172 ? -7.278 0.330 12.210 1.00 91.69 172 ALA A C 1
ATOM 1294 O O . ALA A 1 172 ? -8.238 0.415 12.976 1.00 91.69 172 ALA A O 1
ATOM 1295 N N . PHE A 1 173 ? -6.023 0.478 12.648 1.00 91.50 173 PHE A N 1
ATOM 1296 C CA . PHE A 1 173 ? -5.717 0.863 14.031 1.00 91.50 173 PHE A CA 1
ATOM 1297 C C . PHE A 1 173 ? -6.143 2.298 14.351 1.00 91.50 173 PHE A C 1
ATOM 1299 O O . PHE A 1 173 ? -6.740 2.532 15.398 1.00 91.50 173 PHE A O 1
ATOM 1306 N N . ILE A 1 174 ? -5.888 3.251 13.452 1.00 90.06 174 ILE A N 1
ATOM 1307 C CA . ILE A 1 174 ? -6.300 4.650 13.649 1.00 90.06 174 ILE A CA 1
ATOM 1308 C C . ILE A 1 174 ? -7.824 4.757 13.721 1.00 90.06 174 ILE A C 1
ATOM 1310 O O . ILE A 1 174 ? -8.337 5.472 14.575 1.00 90.06 174 ILE A O 1
ATOM 1314 N N . LEU A 1 175 ? -8.548 4.010 12.885 1.00 90.12 175 LEU A N 1
ATOM 1315 C CA . LEU A 1 175 ? -10.013 3.998 12.880 1.00 90.12 175 LEU A CA 1
ATOM 1316 C C . LEU A 1 175 ? -10.630 3.409 14.153 1.00 90.12 175 LEU A C 1
ATOM 1318 O O . LEU A 1 175 ? -11.738 3.794 14.516 1.00 90.12 175 LEU A O 1
ATOM 1322 N N . LYS A 1 176 ? -9.924 2.506 14.847 1.00 88.25 176 LYS A N 1
ATOM 1323 C CA . LYS A 1 176 ? -10.353 2.016 16.166 1.00 88.25 176 LYS A CA 1
ATOM 1324 C C . LYS A 1 176 ? -10.260 3.100 17.238 1.00 88.25 176 LYS A C 1
ATOM 1326 O O . LYS A 1 176 ? -11.142 3.178 18.084 1.00 88.25 176 LYS A O 1
ATOM 1331 N N . ASP A 1 177 ? -9.212 3.920 17.189 1.00 86.31 177 ASP A N 1
ATOM 1332 C CA . ASP A 1 177 ? -8.988 4.996 18.162 1.00 86.31 177 ASP A CA 1
ATOM 1333 C C . ASP A 1 177 ? -9.802 6.261 17.831 1.00 86.31 177 ASP A C 1
ATOM 1335 O O . ASP A 1 177 ? -10.203 7.002 18.727 1.00 86.31 177 ASP A O 1
ATOM 1339 N N . TYR A 1 178 ? -10.028 6.530 16.543 1.00 86.44 178 TYR A N 1
ATOM 1340 C CA . TYR A 1 178 ? -10.706 7.721 16.040 1.00 86.44 178 TYR A CA 1
ATOM 1341 C C . 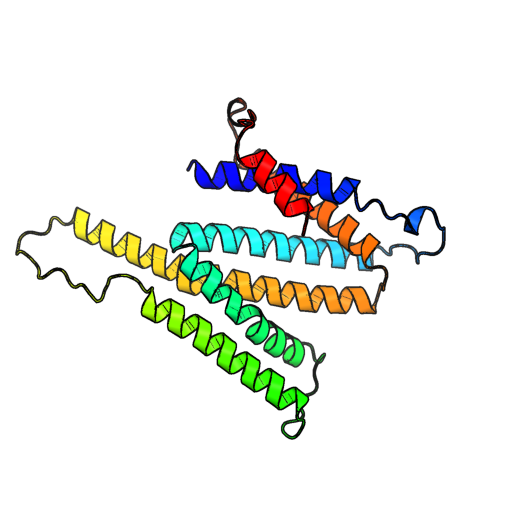TYR A 1 178 ? -11.665 7.349 14.895 1.00 86.44 178 TYR A C 1
ATOM 1343 O O . TYR A 1 178 ? -11.275 7.359 13.725 1.00 86.44 178 TYR A O 1
ATOM 1351 N N . PRO A 1 179 ? -12.939 7.034 15.191 1.00 84.56 179 PRO A N 1
ATOM 1352 C CA . PRO A 1 179 ? -13.890 6.494 14.215 1.00 84.56 179 PRO A CA 1
ATOM 1353 C C . PRO A 1 179 ? -14.512 7.570 13.302 1.00 84.56 179 PRO A C 1
ATOM 1355 O O . PRO A 1 179 ? -15.656 7.443 12.874 1.00 84.56 179 PRO A O 1
ATOM 1358 N N . VAL A 1 180 ? -13.781 8.645 12.988 1.00 86.00 180 VAL A N 1
ATOM 1359 C CA . VAL A 1 180 ? -14.237 9.706 12.074 1.00 86.00 180 VAL A CA 1
ATOM 1360 C C . VAL A 1 180 ? -13.459 9.606 10.764 1.00 86.00 180 VAL A C 1
ATOM 1362 O O . VAL A 1 180 ? -12.439 10.269 10.561 1.00 86.00 180 VAL A O 1
ATOM 1365 N N . VAL A 1 181 ? -13.954 8.749 9.865 1.00 85.25 181 VAL A N 1
ATOM 1366 C CA . VAL A 1 181 ? -13.301 8.411 8.587 1.00 85.25 181 VAL A CA 1
ATOM 1367 C C . VAL A 1 181 ? -13.028 9.658 7.744 1.00 85.25 181 VAL A C 1
ATOM 1369 O O . VAL A 1 181 ? -11.912 9.832 7.264 1.00 85.25 181 VAL A O 1
ATOM 1372 N N . LEU A 1 182 ? -14.018 10.549 7.600 1.00 82.50 182 LEU A N 1
ATOM 1373 C CA . LEU A 1 182 ? -13.907 11.745 6.755 1.00 82.50 182 LEU A CA 1
ATOM 1374 C C . LEU A 1 182 ? -12.766 12.666 7.200 1.00 82.50 182 LEU A C 1
ATOM 1376 O O . LEU A 1 182 ? -11.975 13.102 6.369 1.00 82.50 182 LEU A O 1
ATOM 1380 N N . ASN A 1 183 ? -12.619 12.893 8.509 1.00 82.81 183 ASN A N 1
ATOM 1381 C CA . ASN A 1 183 ? -11.524 13.700 9.048 1.00 82.81 183 ASN A CA 1
ATOM 1382 C C . ASN A 1 183 ? -10.164 13.048 8.771 1.00 82.81 183 ASN A C 1
ATOM 1384 O O . ASN A 1 183 ? -9.233 13.733 8.356 1.00 82.81 183 ASN A O 1
ATOM 1388 N N . ILE A 1 184 ? -10.041 11.729 8.963 1.00 86.12 184 ILE A N 1
ATOM 1389 C CA . ILE A 1 184 ? -8.797 11.007 8.659 1.00 86.12 184 ILE A CA 1
ATOM 1390 C C . ILE A 1 184 ? -8.444 11.168 7.179 1.00 86.12 184 ILE A C 1
ATOM 1392 O O . ILE A 1 184 ? -7.316 11.541 6.867 1.00 86.12 184 ILE A O 1
ATOM 1396 N N . MET A 1 185 ? -9.401 10.943 6.276 1.00 86.88 185 MET A N 1
ATOM 1397 C CA . MET A 1 185 ? -9.177 11.068 4.834 1.00 86.88 185 MET A CA 1
ATOM 1398 C C . MET A 1 185 ? -8.801 12.492 4.430 1.00 86.88 185 MET A C 1
ATOM 1400 O O . MET A 1 185 ? -7.867 12.667 3.653 1.00 86.88 185 MET A O 1
ATOM 1404 N N . PHE A 1 186 ? -9.455 13.505 5.001 1.00 84.50 186 PHE A N 1
ATOM 1405 C CA . PHE A 1 186 ? -9.109 14.905 4.768 1.00 84.50 186 PHE A CA 1
ATOM 1406 C C . PHE A 1 186 ? -7.638 15.191 5.109 1.00 84.50 186 PHE A C 1
ATOM 1408 O O . PHE A 1 186 ? -6.892 15.694 4.268 1.00 84.50 186 PHE A O 1
ATOM 1415 N N . TYR A 1 187 ? -7.185 14.808 6.308 1.00 86.31 187 TYR A N 1
ATOM 1416 C CA . TYR A 1 187 ? -5.792 15.018 6.714 1.00 86.31 187 TYR A CA 1
ATOM 1417 C C . TYR A 1 187 ? -4.800 14.186 5.893 1.00 86.31 187 TYR A C 1
ATOM 1419 O O . TYR A 1 187 ? -3.704 14.663 5.600 1.00 86.31 187 TYR A O 1
ATOM 1427 N N . LEU A 1 188 ? -5.170 12.969 5.487 1.00 88.75 188 LEU A N 1
ATOM 1428 C CA . LEU A 1 188 ? -4.347 12.157 4.588 1.00 88.75 188 LEU A CA 1
ATOM 1429 C C . LEU A 1 188 ? -4.153 12.845 3.233 1.00 88.75 188 LEU A C 1
ATOM 1431 O O . LEU A 1 188 ? -3.019 12.936 2.769 1.00 88.75 188 LEU A O 1
ATOM 1435 N N . MET A 1 189 ? -5.223 13.381 2.638 1.00 84.62 189 MET A N 1
ATOM 1436 C CA . MET A 1 189 ? -5.150 14.122 1.371 1.00 84.62 189 MET A CA 1
ATOM 1437 C C . MET A 1 189 ? -4.354 15.421 1.517 1.00 84.62 189 MET A C 1
ATOM 1439 O O . MET A 1 189 ? -3.557 15.762 0.641 1.00 84.62 189 MET A O 1
ATOM 1443 N N . PHE A 1 190 ? -4.502 16.115 2.647 1.00 85.38 190 PHE A N 1
ATOM 1444 C CA . PHE A 1 190 ? -3.719 17.306 2.964 1.00 85.38 190 PHE A CA 1
ATOM 1445 C C . PHE A 1 190 ? -2.210 17.006 3.005 1.00 85.38 190 PHE A C 1
ATOM 1447 O O . PHE A 1 190 ? -1.431 17.645 2.296 1.00 85.38 190 PHE A O 1
ATOM 1454 N N . PHE A 1 191 ? -1.784 15.994 3.769 1.00 87.81 191 PHE A N 1
ATOM 1455 C CA . PHE A 1 191 ? -0.370 15.609 3.835 1.00 87.81 191 PHE A CA 1
ATOM 1456 C C . PHE A 1 191 ? 0.152 15.039 2.513 1.00 87.81 191 PHE A C 1
ATOM 1458 O O . PHE A 1 191 ? 1.267 15.370 2.112 1.00 87.81 191 PHE A O 1
ATOM 1465 N N . ALA A 1 192 ? -0.649 14.241 1.802 1.00 85.19 192 ALA A N 1
ATOM 1466 C CA . ALA A 1 192 ? -0.287 13.727 0.483 1.00 85.19 192 ALA A CA 1
ATOM 1467 C C . ALA A 1 192 ? -0.037 14.866 -0.519 1.00 85.19 192 ALA A C 1
ATOM 1469 O O . ALA A 1 192 ? 0.952 14.830 -1.250 1.00 85.19 192 ALA A O 1
ATOM 1470 N N . THR A 1 193 ? -0.870 15.912 -0.496 1.00 81.31 193 THR A N 1
ATOM 1471 C CA . THR A 1 193 ? -0.687 17.113 -1.327 1.00 81.31 193 THR A CA 1
ATOM 1472 C C . THR A 1 193 ? 0.620 17.827 -0.987 1.00 81.31 193 THR A C 1
ATOM 1474 O O . THR A 1 193 ? 1.362 18.202 -1.892 1.00 81.31 193 THR A O 1
ATOM 1477 N N . ILE A 1 194 ? 0.950 17.964 0.303 1.00 86.94 194 ILE A N 1
ATOM 1478 C CA . ILE A 1 194 ? 2.222 18.555 0.746 1.00 86.94 194 ILE A CA 1
ATOM 1479 C C . ILE A 1 194 ? 3.410 17.739 0.224 1.00 86.94 194 ILE A C 1
ATOM 1481 O O . ILE A 1 194 ? 4.312 18.307 -0.391 1.00 86.94 194 ILE A O 1
ATOM 1485 N N . PHE A 1 195 ? 3.414 16.419 0.430 1.00 86.69 195 PHE A N 1
ATOM 1486 C CA . PHE A 1 195 ? 4.510 15.552 -0.015 1.00 86.69 195 PHE A CA 1
ATOM 1487 C C . PHE A 1 195 ? 4.671 15.552 -1.537 1.00 86.69 195 PHE A C 1
ATOM 1489 O O . PHE A 1 195 ? 5.789 15.671 -2.041 1.00 86.69 195 PHE A O 1
ATOM 1496 N N . SER A 1 196 ? 3.560 15.483 -2.268 1.00 78.81 196 SER A N 1
ATOM 1497 C CA . SER A 1 196 ? 3.555 15.534 -3.729 1.00 78.81 196 SER A CA 1
ATOM 1498 C C . SER A 1 196 ? 4.046 16.892 -4.247 1.00 78.81 196 SER A C 1
ATOM 1500 O O . SER A 1 196 ? 4.895 16.944 -5.137 1.00 78.81 196 SER A O 1
ATOM 1502 N N . GLY A 1 197 ? 3.599 17.996 -3.638 1.00 78.06 197 GLY A N 1
ATOM 1503 C CA . GLY A 1 197 ? 4.047 19.350 -3.971 1.00 78.06 197 GLY A CA 1
ATOM 1504 C C . GLY A 1 197 ? 5.540 19.564 -3.708 1.00 78.06 197 GLY A C 1
ATOM 1505 O O . GLY A 1 197 ? 6.243 20.087 -4.572 1.00 78.06 197 GLY A O 1
ATOM 1506 N N . LEU A 1 198 ? 6.049 19.094 -2.563 1.00 85.19 198 LEU A N 1
ATOM 1507 C CA . LEU A 1 198 ? 7.480 19.113 -2.230 1.00 85.19 198 LEU A CA 1
ATOM 1508 C C . LEU A 1 198 ? 8.305 18.337 -3.262 1.00 85.19 198 LEU A C 1
ATOM 1510 O O . LEU A 1 198 ? 9.310 18.843 -3.760 1.00 85.19 198 LEU A O 1
ATOM 1514 N N . LEU A 1 199 ? 7.873 17.124 -3.615 1.00 79.00 199 LEU A N 1
ATOM 1515 C CA . LEU A 1 199 ? 8.575 16.304 -4.597 1.00 79.00 199 LEU A CA 1
ATOM 1516 C C . LEU A 1 199 ? 8.543 16.935 -5.994 1.00 79.00 199 LEU A C 1
ATOM 1518 O O . LEU A 1 199 ? 9.566 16.951 -6.677 1.00 79.00 199 LEU A O 1
ATOM 1522 N N . SER A 1 200 ? 7.408 17.512 -6.395 1.00 75.12 200 SER A N 1
ATOM 1523 C CA . SER A 1 200 ? 7.281 18.242 -7.659 1.00 75.12 200 SER A CA 1
ATOM 1524 C C . SER A 1 200 ? 8.187 19.471 -7.703 1.00 75.12 200 SER A C 1
ATOM 1526 O O . SER A 1 200 ? 8.804 19.725 -8.734 1.00 75.12 200 SER A O 1
ATOM 1528 N N . PHE A 1 201 ? 8.301 20.215 -6.601 1.00 74.44 201 PHE A N 1
ATOM 1529 C CA . PHE A 1 201 ? 9.203 21.364 -6.502 1.00 74.44 201 PHE A CA 1
ATOM 1530 C C . PHE A 1 201 ? 10.675 20.952 -6.647 1.00 74.44 201 PHE A C 1
ATOM 1532 O O . PHE A 1 201 ? 11.465 21.659 -7.268 1.00 74.44 201 PHE A O 1
ATOM 1539 N N . ILE A 1 202 ? 11.045 19.784 -6.113 1.00 75.94 202 ILE A N 1
ATOM 1540 C CA . ILE A 1 202 ? 12.405 19.242 -6.226 1.00 75.94 202 ILE A CA 1
ATOM 1541 C C . ILE A 1 202 ? 12.679 18.702 -7.641 1.00 75.94 202 ILE A C 1
ATOM 1543 O O . ILE A 1 202 ? 13.769 18.916 -8.172 1.00 75.94 202 ILE A O 1
ATOM 1547 N N . MET A 1 203 ? 11.719 18.000 -8.255 1.00 65.38 203 MET A N 1
ATOM 1548 C CA . MET A 1 203 ? 11.902 17.363 -9.567 1.00 65.38 203 MET A CA 1
ATOM 1549 C C . MET A 1 203 ? 11.792 18.331 -10.753 1.00 65.38 203 MET A C 1
ATOM 1551 O O . MET A 1 203 ? 12.487 18.140 -11.752 1.00 65.38 203 MET A O 1
ATOM 1555 N N . VAL A 1 204 ? 10.942 19.358 -10.678 1.00 60.53 204 VAL A N 1
ATOM 1556 C CA . VAL A 1 204 ? 10.695 20.289 -11.789 1.00 60.53 204 VAL A CA 1
ATOM 1557 C C . VAL A 1 204 ? 11.449 21.595 -11.543 1.00 60.53 204 VAL A C 1
ATOM 1559 O O . VAL A 1 204 ? 10.944 22.515 -10.909 1.00 60.53 204 VAL A O 1
ATOM 1562 N N . ARG A 1 205 ? 12.675 21.686 -12.074 1.00 54.88 205 ARG A N 1
ATOM 1563 C CA . ARG A 1 205 ? 13.493 22.916 -12.048 1.00 54.88 205 ARG A CA 1
ATOM 1564 C C . ARG A 1 205 ? 13.166 23.913 -13.169 1.00 54.88 205 ARG A C 1
ATOM 1566 O O . ARG A 1 205 ? 13.624 25.048 -13.099 1.00 54.88 205 ARG A O 1
ATOM 1573 N N . GLU A 1 206 ? 12.385 23.517 -14.178 1.00 50.09 206 GLU A N 1
ATOM 1574 C CA . GLU A 1 206 ? 12.049 24.360 -15.335 1.00 50.09 206 GLU A CA 1
ATOM 1575 C C . GLU A 1 206 ? 10.559 24.779 -15.345 1.00 50.09 206 GLU A C 1
ATOM 1577 O O . GLU A 1 206 ? 9.680 23.919 -15.453 1.00 50.09 206 GLU A O 1
ATOM 1582 N N . PRO A 1 207 ? 10.240 26.092 -15.295 1.00 49.75 207 PRO A N 1
ATOM 1583 C CA . PRO A 1 207 ? 8.864 26.613 -15.249 1.00 49.75 207 PRO A CA 1
ATOM 1584 C C . PRO A 1 207 ? 7.979 26.278 -16.464 1.00 49.75 207 PRO A C 1
ATOM 1586 O O . PRO A 1 207 ? 6.763 26.434 -16.398 1.00 49.75 207 PRO A O 1
ATOM 1589 N N . GLN A 1 208 ? 8.555 25.822 -17.583 1.00 45.09 208 GLN A N 1
ATOM 1590 C CA . GLN A 1 208 ? 7.830 25.604 -18.846 1.00 45.09 208 GLN A CA 1
ATOM 1591 C C . GLN A 1 208 ? 7.082 24.259 -18.930 1.00 45.09 208 GLN A C 1
ATOM 1593 O O . GLN A 1 208 ? 6.317 24.042 -19.864 1.00 45.09 208 GLN A O 1
ATOM 1598 N N . SER A 1 209 ? 7.239 23.366 -17.944 1.00 41.66 209 SER A N 1
ATOM 1599 C CA . SER A 1 209 ? 6.483 22.101 -17.860 1.00 41.66 209 SER A CA 1
ATOM 1600 C C . SER A 1 209 ? 5.162 22.219 -17.081 1.00 41.66 209 SER A C 1
ATOM 1602 O O . SER A 1 209 ? 4.425 21.240 -16.985 1.00 41.66 209 SER A O 1
ATOM 1604 N N . TRP A 1 210 ? 4.848 23.395 -16.523 1.00 44.44 210 TRP A N 1
ATOM 1605 C CA . TRP A 1 210 ? 3.586 23.658 -15.813 1.00 44.44 210 TRP A CA 1
ATOM 1606 C C . TRP A 1 210 ? 2.401 23.918 -16.757 1.00 44.44 210 TRP A C 1
ATOM 1608 O O . TRP A 1 210 ? 1.263 24.055 -16.309 1.00 44.44 210 TRP A O 1
ATOM 1618 N N . THR A 1 211 ? 2.636 23.972 -18.071 1.00 40.69 211 THR A N 1
ATOM 1619 C CA . THR A 1 211 ? 1.569 24.126 -19.062 1.00 40.69 211 THR A CA 1
ATOM 1620 C C . THR A 1 211 ? 0.882 22.780 -19.290 1.00 40.69 211 THR A C 1
ATOM 1622 O O . THR A 1 211 ? 1.274 21.976 -20.135 1.00 40.69 211 THR A O 1
ATOM 1625 N N . LEU A 1 212 ? -0.152 22.531 -18.492 1.00 41.91 212 LEU A N 1
ATOM 1626 C CA . LEU A 1 212 ? -1.083 21.417 -18.626 1.00 41.91 212 LEU A CA 1
ATOM 1627 C C . LEU A 1 212 ? -1.694 21.465 -20.042 1.00 41.91 212 LEU A C 1
ATOM 1629 O O . LEU A 1 212 ? -2.548 22.301 -20.325 1.00 41.91 212 LEU A O 1
ATOM 1633 N N . LYS A 1 213 ? -1.220 20.620 -20.972 1.00 43.88 213 LYS A N 1
ATOM 1634 C CA . LYS A 1 213 ? -1.856 20.466 -22.292 1.00 43.88 213 LYS A CA 1
ATOM 1635 C C . LYS A 1 213 ? -3.247 19.855 -22.080 1.00 43.88 213 LYS A C 1
ATOM 1637 O O . LYS A 1 213 ? -3.383 18.672 -21.766 1.00 43.88 213 LYS A O 1
ATOM 1642 N N . LEU A 1 214 ? -4.253 20.716 -22.197 1.00 48.72 214 LEU A N 1
ATOM 1643 C CA . LEU A 1 214 ? -5.684 20.491 -21.989 1.00 48.72 214 LEU A CA 1
ATOM 1644 C C . LEU A 1 214 ? -6.304 19.538 -23.030 1.00 48.72 214 LEU A C 1
ATOM 1646 O O . LEU A 1 214 ? -7.079 19.994 -23.857 1.00 48.72 214 LEU A O 1
ATOM 1650 N N . ASP A 1 215 ? -6.003 18.236 -23.016 1.00 55.28 215 ASP A N 1
ATOM 1651 C CA . ASP A 1 215 ? -6.764 17.317 -23.891 1.00 55.28 215 ASP A CA 1
ATOM 1652 C C . ASP A 1 215 ? -7.075 15.947 -23.270 1.00 55.28 215 ASP A C 1
ATOM 1654 O O . ASP A 1 215 ? -8.236 15.578 -23.143 1.00 55.28 215 ASP A O 1
ATOM 1658 N N . VAL A 1 216 ? -6.079 15.200 -22.776 1.00 54.50 216 VAL A N 1
ATOM 1659 C CA . VAL A 1 216 ? -6.312 13.822 -22.269 1.00 54.50 216 VAL A CA 1
ATOM 1660 C C . VAL A 1 216 ? -6.285 13.733 -20.737 1.00 54.50 216 VAL A C 1
ATOM 1662 O O . VAL A 1 216 ? -7.032 12.959 -20.138 1.00 54.50 216 VAL A O 1
ATOM 1665 N N . GLY A 1 217 ? -5.473 14.567 -20.078 1.00 51.72 217 GLY A N 1
ATOM 1666 C CA . GLY A 1 217 ? -5.346 14.574 -18.616 1.00 51.72 217 GLY A CA 1
ATOM 1667 C C . GLY A 1 217 ? -6.634 14.986 -17.897 1.00 51.72 217 GLY A C 1
ATOM 1668 O O . GLY A 1 217 ? -6.979 14.395 -16.882 1.00 51.72 217 GLY A O 1
ATOM 1669 N N . LEU A 1 218 ? -7.394 15.936 -18.451 1.00 54.78 218 LEU A N 1
ATOM 1670 C CA . LEU A 1 218 ? -8.660 16.396 -17.864 1.00 54.78 218 LEU A CA 1
ATOM 1671 C C . LEU A 1 218 ? -9.761 15.333 -17.921 1.00 54.78 218 LEU A C 1
ATOM 1673 O O . LEU A 1 218 ? -10.511 15.186 -16.962 1.00 54.78 218 LEU A O 1
ATOM 1677 N N . ILE A 1 219 ? -9.828 14.561 -19.009 1.00 56.03 219 ILE A N 1
ATOM 1678 C CA . ILE A 1 219 ? -10.810 13.480 -19.171 1.00 56.03 219 ILE A CA 1
ATOM 1679 C C . ILE A 1 219 ? -10.513 12.348 -18.178 1.00 56.03 219 ILE A C 1
ATOM 1681 O O . ILE A 1 219 ? -11.430 11.817 -17.555 1.00 56.03 219 ILE A O 1
ATOM 1685 N N . ALA A 1 220 ? -9.232 12.031 -17.956 1.00 52.28 220 ALA A N 1
ATOM 1686 C CA . ALA A 1 220 ? -8.819 11.067 -16.938 1.00 52.28 220 ALA A CA 1
ATOM 1687 C C . ALA A 1 220 ? -9.124 11.550 -15.505 1.00 52.28 220 ALA A C 1
ATOM 1689 O O . ALA A 1 220 ? -9.545 10.747 -14.674 1.00 52.28 220 ALA A O 1
ATOM 1690 N N . ILE A 1 221 ? -8.971 12.851 -15.224 1.00 53.50 221 ILE A N 1
ATOM 1691 C CA . ILE A 1 221 ? -9.339 13.452 -13.928 1.00 53.50 221 ILE A CA 1
ATOM 1692 C C . ILE A 1 221 ? -10.856 13.383 -13.719 1.00 53.50 221 ILE A C 1
ATOM 1694 O O . ILE A 1 221 ? -11.300 12.962 -12.656 1.00 53.50 221 ILE A O 1
ATOM 1698 N N . LEU A 1 222 ? -11.657 13.726 -14.733 1.00 53.50 222 LEU A N 1
ATOM 1699 C CA . LEU A 1 222 ? -13.118 13.667 -14.637 1.00 53.50 222 LEU A CA 1
ATOM 1700 C C . LEU A 1 222 ? -13.615 12.226 -14.422 1.00 53.50 222 LEU A C 1
ATOM 1702 O O . LEU A 1 222 ? -14.498 11.990 -13.600 1.00 53.50 222 LEU A O 1
ATOM 1706 N N . TYR A 1 223 ? -13.011 11.251 -15.109 1.00 54.41 223 TYR A N 1
ATOM 1707 C CA . TYR A 1 223 ? -13.351 9.835 -14.952 1.00 54.41 223 TYR A CA 1
ATOM 1708 C C . TYR A 1 223 ? -12.933 9.281 -13.581 1.00 54.41 223 TYR A C 1
ATOM 1710 O O . TYR A 1 223 ? -13.709 8.575 -12.946 1.00 54.41 223 TYR A O 1
ATOM 1718 N N . SER A 1 224 ? -11.756 9.668 -13.078 1.00 49.72 224 SER A N 1
ATOM 1719 C CA . SER A 1 224 ? -11.288 9.320 -11.727 1.00 49.72 224 SER A CA 1
ATOM 1720 C C . SER A 1 224 ? -12.165 9.890 -10.607 1.00 49.72 224 SER A C 1
ATOM 1722 O O . SER A 1 224 ? -12.114 9.373 -9.497 1.00 49.72 224 SER A O 1
ATOM 1724 N N . VAL A 1 225 ? -12.911 10.967 -10.863 1.00 45.97 225 VAL A N 1
ATOM 1725 C CA . VAL A 1 225 ? -13.849 11.577 -9.904 1.00 45.97 225 VAL A CA 1
ATOM 1726 C C . VAL A 1 225 ? -15.218 10.878 -9.923 1.00 45.97 225 VAL A C 1
ATOM 1728 O O . VAL A 1 225 ? -16.008 11.046 -8.999 1.00 45.97 225 VAL A O 1
ATOM 1731 N N . SER A 1 226 ? -15.508 10.088 -10.960 1.00 38.47 226 SER A N 1
ATOM 1732 C CA . SER A 1 226 ? -16.836 9.514 -11.218 1.00 38.47 226 SER A CA 1
ATOM 1733 C C . SER A 1 226 ? -17.024 8.077 -10.703 1.00 38.47 226 SER A C 1
ATOM 1735 O O . SER A 1 226 ? -18.102 7.513 -10.896 1.00 38.47 226 SER A O 1
ATOM 1737 N N . VAL A 1 227 ? -16.001 7.471 -10.085 1.00 33.25 227 VAL A N 1
ATOM 1738 C CA . VAL A 1 227 ? -15.999 6.086 -9.565 1.00 33.25 227 VAL A CA 1
ATOM 1739 C C . VAL A 1 227 ? -15.419 6.072 -8.160 1.00 33.25 227 VAL A C 1
ATOM 1741 O O . VAL A 1 227 ? -16.026 5.407 -7.292 1.00 33.25 227 VAL A O 1
#